Protein AF-A0A2N6BPM3-F1 (afdb_monomer_lite)

Sequence (209 aa):
AVETFVLEDVAAASALQASTDFFNISSGNPAQRVDGPPFDSAVALKDATTTDTVSWYTGDLEGNPRDSSLARVDKGYTISYGARADEEALRESVRYLALLSVETFDADVATDEKRYVSLSQKVANGISAQPGEQSVESLQSQLGYKEGTLNSIKERHTQSAEFAQAMLANVELADTNEIGVRLLHLQTLLQASYQTTANLSQLNLANFL

Foldseek 3Di:
DVVLCCLAQVVLVVLLVLLCLCLVDAPPRARWDFDDVVRVPTPDIDHDDPVRDDNPQHKHRDDDQQQPDWDDLDVVDIGRQGHICNQPQNSLVVSLVVSVVVDDADPVDPSRVRNCVNNVVVSVVSNPDDPPGDHPVNSVVVNVVVVVVSVVSVVVVVVVVVVVVVVVCCVVPPPVVVVVVVVVVVVVVVVVVVVVVVVVVVVPDDPPD

pLDDT: mean 85.36, std 9.17, range [45.72, 96.31]

Radius of gyration: 39.57 Å; chains: 1; bounding box: 103×36×111 Å

Structure (mmCIF, N/CA/C/O backbone):
data_AF-A0A2N6BPM3-F1
#
_entry.id   AF-A0A2N6BPM3-F1
#
loop_
_atom_site.group_PDB
_atom_site.id
_atom_site.type_symbol
_atom_site.label_atom_id
_atom_site.label_alt_id
_atom_site.label_comp_id
_atom_site.label_asym_id
_atom_site.label_entity_id
_atom_site.label_seq_id
_atom_site.pdbx_PDB_ins_code
_atom_site.Cartn_x
_atom_site.Cartn_y
_atom_site.Cartn_z
_atom_site.occupancy
_atom_site.B_iso_or_equiv
_atom_site.auth_seq_id
_atom_site.auth_comp_id
_atom_site.auth_asym_id
_at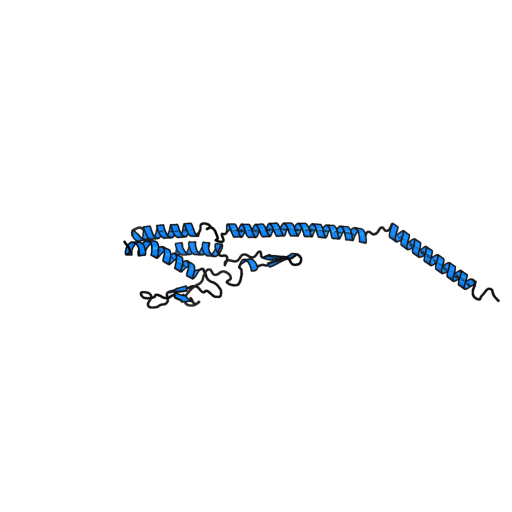om_site.auth_atom_id
_atom_site.pdbx_PDB_model_num
ATOM 1 N N . ALA A 1 1 ? 17.226 10.124 -36.389 1.00 66.62 1 ALA A N 1
ATOM 2 C CA . ALA A 1 1 ? 16.232 10.897 -35.609 1.00 66.62 1 ALA A CA 1
ATOM 3 C C . ALA A 1 1 ? 15.210 9.966 -34.965 1.00 66.62 1 ALA A C 1
ATOM 5 O O . ALA A 1 1 ? 15.196 9.892 -33.749 1.00 66.62 1 ALA A O 1
ATOM 6 N N . VAL A 1 2 ? 14.425 9.212 -35.748 1.00 74.25 2 VAL A N 1
ATOM 7 C CA . VAL A 1 2 ? 13.441 8.252 -35.203 1.00 74.25 2 VAL A CA 1
ATOM 8 C C . VAL A 1 2 ? 14.114 7.102 -34.445 1.00 74.25 2 VAL A C 1
ATOM 10 O O . VAL A 1 2 ? 13.754 6.856 -33.306 1.00 74.25 2 VAL A O 1
ATOM 13 N N . GLU A 1 3 ? 15.140 6.464 -35.015 1.00 74.25 3 GLU A N 1
ATOM 14 C CA . GLU A 1 3 ? 15.875 5.376 -34.337 1.00 74.25 3 GLU A CA 1
ATOM 15 C C . GLU A 1 3 ? 16.484 5.824 -33.000 1.00 74.25 3 GLU A C 1
ATOM 17 O O . GLU A 1 3 ? 16.353 5.148 -31.989 1.00 74.25 3 GLU A O 1
ATOM 22 N N . THR A 1 4 ? 17.074 7.019 -32.973 1.00 76.00 4 THR A N 1
ATOM 23 C CA . THR A 1 4 ? 17.629 7.636 -31.762 1.00 76.00 4 THR A CA 1
ATOM 24 C C . THR A 1 4 ? 16.551 7.911 -30.707 1.00 76.00 4 THR A C 1
ATOM 26 O O . THR A 1 4 ? 16.750 7.600 -29.543 1.00 76.00 4 THR A O 1
ATOM 29 N N . PHE A 1 5 ? 15.383 8.424 -31.108 1.00 78.75 5 PHE A N 1
ATOM 30 C CA . PHE A 1 5 ? 14.252 8.647 -30.200 1.00 78.75 5 PHE A CA 1
ATOM 31 C C . PHE A 1 5 ? 13.706 7.336 -29.611 1.00 78.75 5 PHE A C 1
ATOM 33 O O . PHE A 1 5 ? 13.354 7.287 -28.434 1.00 78.75 5 PHE A O 1
ATOM 40 N N . VAL A 1 6 ? 13.672 6.267 -30.414 1.00 81.44 6 VAL A N 1
ATOM 41 C CA . VAL A 1 6 ? 13.226 4.939 -29.971 1.00 81.44 6 VAL A CA 1
ATOM 42 C C . VAL A 1 6 ? 14.181 4.350 -28.928 1.00 81.44 6 VAL A C 1
ATOM 44 O O . VAL A 1 6 ? 13.727 3.846 -27.905 1.00 81.44 6 VAL A O 1
ATOM 47 N N . LEU A 1 7 ? 15.493 4.454 -29.152 1.00 80.00 7 LEU A N 1
ATOM 48 C CA . LEU A 1 7 ? 16.514 3.946 -28.224 1.00 80.00 7 LEU A CA 1
ATOM 49 C C . LEU A 1 7 ? 16.616 4.749 -26.915 1.00 80.00 7 LEU A C 1
ATOM 51 O O . LEU A 1 7 ? 17.168 4.253 -25.935 1.00 80.00 7 LEU A O 1
ATOM 55 N N . GLU A 1 8 ? 16.093 5.974 -26.900 1.00 86.44 8 GLU A N 1
ATOM 56 C CA . GLU A 1 8 ? 16.122 6.877 -25.751 1.00 86.44 8 GLU A CA 1
ATOM 57 C C . GLU A 1 8 ? 14.772 6.846 -25.002 1.00 86.44 8 GLU A C 1
ATOM 59 O O . GLU A 1 8 ? 14.597 6.090 -24.045 1.00 86.44 8 GLU A O 1
ATOM 64 N N . ASP A 1 9 ? 13.790 7.644 -25.432 1.00 87.12 9 ASP A N 1
ATOM 65 C CA . ASP A 1 9 ? 12.557 7.882 -24.668 1.00 87.12 9 ASP A CA 1
ATOM 66 C C . ASP A 1 9 ? 11.581 6.701 -24.706 1.00 87.12 9 ASP A C 1
ATOM 68 O O . ASP A 1 9 ? 10.969 6.372 -23.687 1.00 87.12 9 ASP A O 1
ATOM 72 N N . VAL A 1 10 ? 11.457 6.030 -25.857 1.00 88.06 10 VAL A N 1
ATOM 73 C CA . VAL A 1 10 ? 10.560 4.870 -25.994 1.00 88.06 10 VAL A CA 1
ATOM 74 C C . VAL A 1 10 ? 11.101 3.680 -25.210 1.00 88.06 10 VAL A C 1
ATOM 76 O O . VAL A 1 10 ? 10.323 2.990 -24.560 1.00 88.06 10 VAL A O 1
ATOM 79 N N . ALA A 1 11 ? 12.420 3.470 -25.198 1.00 87.50 11 ALA A N 1
ATOM 80 C CA . ALA A 1 11 ? 13.049 2.450 -24.365 1.00 87.50 11 ALA A CA 1
ATOM 81 C C . ALA A 1 11 ? 12.765 2.689 -22.871 1.00 87.50 11 ALA A C 1
ATOM 83 O O . ALA A 1 11 ? 12.289 1.787 -22.184 1.00 87.50 11 ALA A O 1
ATOM 84 N N . ALA A 1 12 ? 12.951 3.923 -22.384 1.00 88.06 12 ALA A N 1
ATOM 85 C CA . ALA A 1 12 ? 12.625 4.279 -21.001 1.00 88.06 12 ALA A CA 1
ATOM 86 C C . ALA A 1 12 ? 11.122 4.119 -20.686 1.00 88.06 12 ALA A C 1
ATOM 88 O O . ALA A 1 12 ? 10.753 3.651 -19.609 1.00 88.06 12 ALA A O 1
ATOM 89 N N . ALA A 1 13 ? 10.239 4.479 -21.623 1.00 89.25 13 ALA A N 1
ATOM 90 C CA . ALA A 1 13 ? 8.796 4.284 -21.478 1.00 89.25 13 ALA A CA 1
ATOM 91 C C . ALA A 1 13 ? 8.400 2.797 -21.484 1.00 89.25 13 ALA A C 1
ATOM 93 O O . ALA A 1 13 ? 7.519 2.394 -20.728 1.00 89.25 13 ALA A O 1
ATOM 94 N N . SER A 1 14 ? 9.071 1.973 -22.289 1.00 90.31 14 SER A N 1
ATOM 95 C CA . SER A 1 14 ? 8.857 0.527 -22.331 1.00 90.31 14 SER A CA 1
ATOM 96 C C . SER A 1 14 ? 9.268 -0.137 -21.020 1.00 90.31 14 SER A C 1
ATOM 98 O O . SER A 1 14 ? 8.546 -1.002 -20.533 1.00 90.31 14 SER A O 1
ATOM 100 N N . ALA A 1 15 ? 10.389 0.278 -20.425 1.00 91.00 15 ALA A N 1
ATOM 101 C CA . ALA A 1 15 ? 10.822 -0.214 -19.118 1.00 91.00 15 ALA A CA 1
ATOM 102 C C . ALA A 1 15 ? 9.818 0.163 -18.015 1.00 91.00 15 ALA A C 1
ATOM 104 O O . ALA A 1 15 ? 9.447 -0.669 -17.183 1.00 91.00 15 ALA A O 1
ATOM 105 N N . LEU A 1 16 ? 9.299 1.397 -18.055 1.00 91.75 16 LEU A N 1
ATOM 106 C CA . LEU A 1 16 ? 8.234 1.842 -17.158 1.00 91.75 16 LEU A CA 1
ATOM 107 C C . LEU A 1 16 ? 6.976 0.974 -17.311 1.00 91.75 16 LEU A C 1
ATOM 109 O O . LEU A 1 16 ? 6.470 0.479 -16.306 1.00 91.75 16 LEU A O 1
ATOM 113 N N . GLN A 1 17 ? 6.510 0.747 -18.540 1.00 92.25 17 GLN A N 1
ATOM 114 C CA . GLN A 1 17 ? 5.336 -0.086 -18.802 1.00 92.25 17 GLN A CA 1
ATOM 115 C C . GLN A 1 17 ? 5.548 -1.528 -18.329 1.00 92.25 17 GLN A C 1
ATOM 117 O O . GLN A 1 17 ? 4.708 -2.058 -17.610 1.00 92.25 17 GLN A O 1
ATOM 122 N N . ALA A 1 18 ? 6.700 -2.130 -18.634 1.00 92.38 18 ALA A N 1
ATOM 123 C CA . ALA A 1 18 ? 7.033 -3.476 -18.178 1.00 92.38 18 ALA A CA 1
ATOM 124 C C . ALA A 1 18 ? 7.049 -3.578 -16.643 1.00 92.38 18 ALA A C 1
ATOM 126 O O . ALA A 1 18 ? 6.590 -4.569 -16.079 1.00 92.38 18 ALA A O 1
ATOM 127 N N . SER A 1 19 ? 7.529 -2.540 -15.947 1.00 92.88 19 SER A N 1
ATOM 128 C CA . SER A 1 19 ? 7.447 -2.490 -14.485 1.00 92.88 19 SER A CA 1
ATOM 129 C C . SER A 1 19 ? 5.995 -2.407 -14.002 1.00 92.88 19 SER A C 1
ATOM 131 O O . SER A 1 19 ? 5.623 -3.117 -13.073 1.00 92.88 19 SER A O 1
ATOM 133 N N . THR A 1 20 ? 5.142 -1.601 -14.641 1.00 92.25 20 THR A N 1
ATOM 134 C CA . THR A 1 20 ? 3.712 -1.547 -14.312 1.00 92.25 20 THR A CA 1
ATOM 135 C C . THR A 1 20 ? 3.075 -2.916 -14.495 1.00 92.25 20 THR A C 1
ATOM 137 O O . THR A 1 20 ? 2.415 -3.395 -13.583 1.00 92.25 20 THR A O 1
ATOM 140 N N . ASP A 1 21 ? 3.348 -3.593 -15.604 1.00 93.44 21 ASP A N 1
ATOM 141 C CA . ASP A 1 21 ? 2.789 -4.913 -15.884 1.00 93.44 21 ASP A CA 1
ATOM 142 C C . ASP A 1 21 ? 3.316 -6.010 -14.942 1.00 93.44 21 ASP A C 1
ATOM 144 O O . ASP A 1 21 ? 2.651 -7.025 -14.747 1.00 93.44 21 ASP A O 1
ATOM 148 N N . PHE A 1 22 ? 4.491 -5.819 -14.334 1.00 93.56 22 PHE A N 1
ATOM 149 C CA . PHE A 1 22 ? 5.053 -6.740 -13.344 1.00 93.56 22 PHE A CA 1
ATOM 150 C C . PHE A 1 22 ? 4.483 -6.530 -11.935 1.00 93.56 22 PHE A C 1
ATOM 152 O O . PHE A 1 22 ? 4.221 -7.504 -11.230 1.00 93.56 22 PHE A O 1
ATOM 159 N N . PHE A 1 23 ? 4.327 -5.274 -11.501 1.00 92.56 23 PHE A N 1
ATOM 160 C CA . PHE A 1 23 ? 3.915 -4.943 -10.131 1.00 92.56 23 PHE A CA 1
ATOM 161 C C . PHE A 1 23 ? 2.409 -4.732 -9.984 1.00 92.56 23 PHE A C 1
ATOM 163 O O . PHE A 1 23 ? 1.874 -5.011 -8.911 1.00 92.56 23 PHE A O 1
ATOM 170 N N . ASN A 1 24 ? 1.712 -4.253 -11.021 1.00 89.94 24 ASN A N 1
ATOM 171 C CA . ASN A 1 24 ? 0.280 -3.947 -10.974 1.00 89.94 24 ASN A CA 1
ATOM 172 C C . ASN A 1 24 ? -0.589 -5.207 -11.091 1.00 89.94 24 ASN A C 1
ATOM 174 O O . ASN A 1 24 ? -1.423 -5.352 -11.987 1.00 89.94 24 ASN A O 1
ATOM 178 N N . ILE A 1 25 ? -0.366 -6.139 -10.173 1.00 90.38 25 ILE A N 1
ATOM 179 C CA . ILE A 1 25 ? -1.026 -7.433 -10.161 1.00 90.38 25 ILE A CA 1
ATOM 180 C C . ILE A 1 25 ? -2.231 -7.446 -9.220 1.00 90.38 25 ILE A C 1
ATOM 182 O O . ILE A 1 25 ? -2.302 -6.696 -8.248 1.00 90.38 25 ILE A O 1
ATOM 186 N N . SER A 1 26 ? -3.179 -8.331 -9.506 1.00 86.00 26 SER A N 1
ATOM 187 C CA . SER A 1 26 ? -4.324 -8.647 -8.649 1.00 86.00 26 SER A CA 1
ATOM 188 C C . SER A 1 26 ? -4.717 -10.115 -8.826 1.00 86.00 26 SER A C 1
ATOM 190 O O . SER A 1 26 ? -4.186 -10.803 -9.697 1.00 86.00 26 SER A O 1
ATOM 192 N N . SER A 1 27 ? -5.681 -10.601 -8.041 1.00 81.94 27 SER A N 1
ATOM 193 C CA . SER A 1 27 ? -6.198 -11.977 -8.155 1.00 81.94 27 SER A CA 1
ATOM 194 C C . SER A 1 27 ? -6.712 -12.353 -9.557 1.00 81.94 27 SER A C 1
ATOM 196 O O . SER A 1 27 ? -6.730 -13.534 -9.893 1.00 81.94 27 SER A O 1
ATOM 198 N N . GLY A 1 28 ? -7.092 -11.372 -10.387 1.00 84.62 28 GLY A N 1
ATOM 199 C CA . GLY A 1 28 ? -7.504 -11.567 -11.785 1.00 84.62 28 GLY A CA 1
ATOM 200 C C . GLY A 1 28 ? -6.577 -10.935 -12.828 1.00 84.62 28 GLY A C 1
ATOM 201 O O . GLY A 1 28 ? -6.912 -10.954 -14.006 1.00 84.62 28 GLY A O 1
ATOM 202 N N . ASN A 1 29 ? -5.449 -10.355 -12.409 1.00 88.00 29 ASN A N 1
ATOM 203 C CA . ASN A 1 29 ? -4.472 -9.715 -13.291 1.00 88.00 29 ASN A CA 1
ATOM 204 C C . ASN A 1 29 ? -3.063 -10.152 -12.867 1.00 88.00 29 ASN A C 1
ATOM 206 O O . ASN A 1 29 ? -2.456 -9.477 -12.034 1.00 88.00 29 ASN A O 1
ATOM 210 N N . PRO A 1 30 ? -2.557 -11.304 -13.332 1.00 90.62 30 PRO A N 1
ATOM 211 C CA . PRO A 1 30 ? -1.189 -11.712 -13.041 1.00 90.62 30 PRO A CA 1
ATOM 212 C C . PRO A 1 30 ? -0.186 -10.816 -13.779 1.00 90.62 30 PRO A C 1
ATOM 214 O O . PRO A 1 30 ? -0.534 -10.104 -14.725 1.00 90.62 30 PRO A O 1
ATOM 217 N N . ALA A 1 31 ? 1.079 -10.881 -13.360 1.00 93.31 31 ALA A N 1
ATOM 218 C CA . ALA A 1 31 ? 2.154 -10.164 -14.039 1.00 93.31 31 ALA A CA 1
ATOM 219 C C . ALA A 1 31 ? 2.218 -10.570 -15.518 1.00 93.31 31 ALA A C 1
ATOM 221 O O . ALA A 1 31 ? 2.005 -11.738 -15.840 1.00 93.31 31 ALA A O 1
ATOM 222 N N . GLN A 1 32 ? 2.535 -9.638 -16.414 1.00 94.56 32 GLN A N 1
ATOM 223 C CA . GLN A 1 32 ? 2.657 -9.953 -17.841 1.00 94.56 32 GLN A CA 1
ATOM 224 C C . GLN A 1 32 ? 4.108 -10.231 -18.236 1.00 94.56 32 GLN A C 1
ATOM 226 O O . GLN A 1 32 ? 5.053 -9.639 -17.710 1.00 94.56 32 GLN A O 1
ATOM 231 N N . ARG A 1 33 ? 4.289 -11.121 -19.212 1.00 91.19 33 ARG A N 1
ATOM 232 C CA . ARG A 1 33 ? 5.570 -11.387 -19.875 1.00 91.19 33 ARG A CA 1
ATOM 233 C C . ARG A 1 33 ? 5.417 -11.272 -21.378 1.00 91.19 33 ARG A C 1
ATOM 235 O O . ARG A 1 33 ? 4.340 -11.495 -21.914 1.00 91.19 33 ARG A O 1
ATOM 242 N N . VAL A 1 34 ? 6.521 -11.023 -22.071 1.00 92.00 34 VAL A N 1
ATOM 243 C CA . VAL A 1 34 ? 6.565 -11.125 -23.534 1.00 92.00 34 VAL A CA 1
ATOM 244 C C . VAL A 1 34 ? 6.299 -12.574 -23.964 1.00 92.00 34 VAL A C 1
ATOM 246 O O . VAL A 1 34 ? 6.898 -13.511 -23.422 1.00 92.00 34 VAL A O 1
ATOM 249 N N . ASP A 1 35 ? 5.399 -12.760 -24.928 1.00 91.50 35 ASP A N 1
ATOM 250 C CA . ASP A 1 35 ? 5.026 -14.072 -25.455 1.00 91.50 35 ASP A CA 1
ATOM 251 C C . ASP A 1 35 ? 6.066 -14.579 -26.470 1.00 91.50 35 ASP A C 1
ATOM 253 O O . ASP A 1 35 ? 6.140 -14.124 -27.609 1.00 91.50 35 ASP A O 1
ATOM 257 N N . GLY A 1 36 ? 6.909 -15.510 -26.023 1.00 86.12 36 GLY A N 1
ATOM 258 C CA . GLY A 1 36 ? 7.969 -16.149 -26.802 1.00 86.12 36 GLY A CA 1
ATOM 259 C C . GLY A 1 36 ? 8.473 -17.432 -26.121 1.00 86.12 36 GLY A C 1
ATOM 260 O O . GLY A 1 36 ? 7.966 -17.796 -25.047 1.00 86.12 36 GLY A O 1
ATOM 261 N N . PRO A 1 37 ? 9.479 -18.128 -26.697 1.00 89.12 37 PRO A N 1
ATOM 262 C CA . PRO A 1 37 ? 10.279 -17.748 -27.871 1.00 89.12 37 PRO A CA 1
ATOM 263 C C . PRO A 1 37 ? 9.582 -17.979 -29.231 1.00 89.12 37 PRO A C 1
ATOM 265 O O . PRO A 1 37 ? 8.712 -18.848 -29.313 1.00 89.12 37 PRO A O 1
ATOM 268 N N . PRO A 1 38 ? 10.037 -17.297 -30.310 1.00 89.69 38 PRO A N 1
ATOM 269 C CA . PRO A 1 38 ? 11.188 -16.378 -30.362 1.00 89.69 38 PRO A CA 1
ATOM 270 C C . PRO A 1 38 ? 10.846 -14.933 -29.926 1.00 89.69 38 PRO A C 1
ATOM 272 O O . PRO A 1 38 ? 9.806 -14.396 -30.286 1.00 89.69 38 PRO A O 1
ATOM 275 N N . PHE A 1 39 ? 11.714 -14.310 -29.114 1.00 87.25 39 PHE A N 1
ATOM 276 C CA . PHE A 1 39 ? 11.442 -13.007 -28.468 1.00 87.25 39 PHE A CA 1
ATOM 277 C C . PHE A 1 39 ? 11.694 -11.782 -29.356 1.00 87.25 39 PHE A C 1
ATOM 279 O O . PHE A 1 39 ? 11.163 -10.711 -29.093 1.00 87.25 39 PHE A O 1
ATOM 286 N N . ASP A 1 40 ? 12.496 -11.929 -30.402 1.00 86.44 40 ASP A N 1
ATOM 287 C CA . ASP A 1 40 ? 12.846 -10.873 -31.360 1.00 86.44 40 ASP A CA 1
ATOM 288 C C . ASP A 1 40 ? 11.691 -10.482 -32.298 1.00 86.44 40 ASP A C 1
ATOM 290 O O . ASP A 1 40 ? 11.695 -9.398 -32.876 1.00 86.44 40 ASP A O 1
ATOM 294 N N . SER A 1 41 ? 10.696 -11.357 -32.438 1.00 88.88 41 SER A N 1
ATOM 295 C CA . SER A 1 41 ? 9.492 -11.160 -33.255 1.00 88.88 41 SER A CA 1
ATOM 296 C C . SER A 1 41 ? 8.201 -11.197 -32.433 1.00 88.88 41 SER A C 1
ATOM 298 O O . SER A 1 41 ? 7.104 -11.172 -32.994 1.00 88.88 41 SER A O 1
ATOM 300 N N . ALA A 1 42 ? 8.323 -11.240 -31.105 1.00 88.62 42 ALA A N 1
ATOM 301 C CA . ALA A 1 42 ? 7.189 -11.261 -30.200 1.00 88.62 42 ALA A CA 1
ATOM 302 C C . ALA A 1 42 ? 6.441 -9.921 -30.229 1.00 88.62 42 ALA A C 1
ATOM 304 O O . ALA A 1 42 ? 7.023 -8.852 -30.056 1.00 88.62 42 ALA A O 1
ATOM 305 N N . VAL A 1 43 ? 5.126 -9.994 -30.428 1.00 90.25 43 VAL A N 1
ATOM 306 C CA . VAL A 1 43 ? 4.218 -8.831 -30.462 1.00 90.25 43 VAL A CA 1
ATOM 307 C C . VAL A 1 43 ? 3.082 -8.940 -29.445 1.00 90.25 43 VAL A C 1
ATOM 309 O O . VAL A 1 43 ? 2.237 -8.052 -29.367 1.00 90.25 43 VAL A O 1
ATOM 312 N N . ALA A 1 44 ? 3.041 -10.037 -28.690 1.00 92.56 44 ALA A N 1
ATOM 313 C CA . ALA A 1 44 ? 2.007 -10.329 -27.711 1.00 92.56 44 ALA A CA 1
ATOM 314 C C . ALA A 1 44 ? 2.599 -10.445 -26.302 1.00 92.56 44 ALA A C 1
ATOM 316 O O . ALA A 1 44 ? 3.798 -10.681 -26.121 1.00 92.56 44 ALA A O 1
ATOM 317 N N . LEU A 1 45 ? 1.725 -10.276 -25.314 1.00 92.62 45 LEU A N 1
ATOM 318 C CA . LEU A 1 45 ? 1.995 -10.559 -23.912 1.00 92.62 45 LEU A CA 1
ATOM 319 C C . LEU A 1 45 ? 1.263 -11.839 -23.506 1.00 92.62 45 LEU A C 1
ATOM 321 O O . LEU A 1 45 ? 0.233 -12.189 -24.086 1.00 92.62 45 LEU A O 1
ATOM 325 N N . LYS A 1 46 ? 1.799 -12.519 -22.499 1.00 93.38 46 LYS A N 1
ATOM 326 C CA . LYS A 1 46 ? 1.182 -13.666 -21.842 1.00 93.38 46 LYS A CA 1
ATOM 327 C C . LYS A 1 46 ? 1.223 -13.500 -20.330 1.00 93.38 46 LYS A C 1
ATOM 329 O O . LYS A 1 46 ? 2.156 -12.901 -19.790 1.00 93.38 46 LYS A O 1
ATOM 334 N N . ASP A 1 47 ? 0.263 -14.124 -19.662 1.00 94.38 47 ASP A N 1
ATOM 335 C CA . ASP A 1 47 ? 0.239 -14.207 -18.207 1.00 94.38 47 ASP A CA 1
ATOM 336 C C . ASP A 1 47 ? 1.466 -14.962 -17.684 1.00 94.38 47 ASP A C 1
ATOM 338 O O . ASP A 1 47 ? 1.831 -16.039 -18.171 1.00 94.38 47 ASP A O 1
ATOM 342 N N . ALA A 1 48 ? 2.100 -14.392 -16.665 1.00 91.69 48 ALA A N 1
ATOM 343 C CA . ALA A 1 48 ? 3.168 -15.030 -15.925 1.00 91.69 48 ALA A CA 1
ATOM 344 C C . ALA A 1 48 ? 2.648 -16.213 -15.100 1.00 91.69 48 ALA A C 1
ATOM 346 O O . ALA A 1 48 ? 1.537 -16.223 -14.570 1.00 91.69 48 ALA A O 1
ATOM 347 N N . THR A 1 49 ? 3.521 -17.194 -14.918 1.00 90.12 49 THR A N 1
ATOM 348 C CA . THR A 1 49 ? 3.335 -18.360 -14.059 1.00 90.12 49 THR A CA 1
ATOM 349 C C . THR A 1 49 ? 4.369 -18.352 -12.935 1.00 90.12 49 THR A C 1
ATOM 351 O O . THR A 1 49 ? 5.422 -17.721 -13.027 1.00 90.12 49 THR A O 1
ATOM 354 N N . THR A 1 50 ? 4.138 -19.152 -11.895 1.00 86.31 50 THR A N 1
ATOM 355 C CA . THR A 1 50 ? 5.119 -19.345 -10.811 1.00 86.31 50 THR A CA 1
ATOM 356 C C . THR A 1 50 ? 6.413 -20.028 -11.266 1.00 86.31 50 THR A C 1
ATOM 358 O O . THR A 1 50 ? 7.386 -20.061 -10.517 1.00 86.31 50 THR A O 1
ATOM 361 N N . THR A 1 51 ? 6.438 -20.589 -12.478 1.00 88.94 51 THR A N 1
ATOM 362 C CA . THR A 1 51 ? 7.610 -21.279 -13.036 1.00 88.94 51 THR A CA 1
ATOM 363 C C . THR A 1 51 ? 8.480 -20.395 -13.920 1.00 88.94 51 THR A C 1
ATOM 365 O O . THR A 1 51 ? 9.659 -20.695 -14.091 1.00 88.94 51 THR A O 1
ATOM 368 N N . ASP A 1 52 ? 7.930 -19.314 -14.476 1.00 90.06 52 ASP A N 1
ATOM 369 C CA . ASP A 1 52 ? 8.643 -18.428 -15.402 1.00 90.06 52 ASP A CA 1
ATOM 370 C C . ASP A 1 52 ? 8.797 -16.990 -14.884 1.00 90.06 52 ASP A C 1
ATOM 372 O O . ASP A 1 52 ? 9.499 -16.195 -15.511 1.00 90.06 52 ASP A O 1
ATOM 376 N N . THR A 1 53 ? 8.194 -16.664 -13.734 1.00 90.12 53 THR A N 1
ATOM 377 C CA . THR A 1 53 ? 8.354 -15.378 -13.045 1.00 90.12 53 THR A CA 1
ATOM 378 C C . THR A 1 53 ? 8.422 -15.549 -11.534 1.00 90.12 53 THR A C 1
ATOM 380 O O . THR A 1 53 ? 7.601 -16.234 -10.927 1.00 90.12 53 THR A O 1
ATOM 383 N N . VAL A 1 54 ? 9.387 -14.867 -10.915 1.00 91.19 54 VAL A N 1
ATOM 384 C CA . VAL A 1 54 ? 9.479 -14.743 -9.458 1.00 91.19 54 VAL A CA 1
ATOM 385 C C . VAL A 1 54 ? 8.847 -13.419 -9.042 1.00 91.19 54 VAL A C 1
ATOM 387 O O . VAL A 1 54 ? 9.468 -12.364 -9.159 1.00 91.19 54 VAL A O 1
ATOM 390 N N . SER A 1 55 ? 7.614 -13.474 -8.542 1.00 89.06 55 SER A N 1
ATOM 391 C CA . SER A 1 55 ? 6.954 -12.320 -7.930 1.00 89.06 55 SER A CA 1
ATOM 392 C C . SER A 1 55 ? 7.460 -12.142 -6.500 1.00 89.06 55 SER A C 1
ATOM 394 O O . SER A 1 55 ? 7.166 -12.947 -5.620 1.00 89.06 55 SER A O 1
ATOM 396 N N . TRP A 1 56 ? 8.254 -11.099 -6.274 1.00 90.00 56 TRP A N 1
ATOM 397 C CA . TRP A 1 56 ? 8.904 -10.834 -4.985 1.00 90.00 56 TRP A CA 1
ATOM 398 C C . TRP A 1 56 ? 8.225 -9.721 -4.176 1.00 90.00 56 TRP A C 1
ATOM 400 O O . TRP A 1 56 ? 8.504 -9.567 -2.988 1.00 90.00 56 TRP A O 1
ATOM 410 N N . TYR A 1 57 ? 7.313 -8.970 -4.796 1.00 90.19 57 TYR A N 1
ATOM 411 C CA . TYR A 1 57 ? 6.464 -7.986 -4.135 1.00 90.19 57 TYR A CA 1
ATOM 412 C C . TYR A 1 57 ? 5.053 -8.061 -4.707 1.00 90.19 57 TYR A C 1
ATOM 414 O O . TYR A 1 57 ? 4.813 -7.666 -5.843 1.00 90.19 57 TYR A O 1
ATOM 422 N N .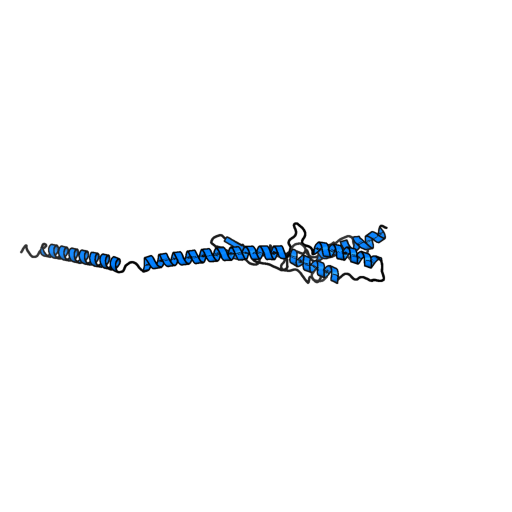 THR A 1 58 ? 4.128 -8.602 -3.922 1.00 84.12 58 THR A N 1
ATOM 423 C CA . THR A 1 58 ? 2.728 -8.798 -4.328 1.00 84.12 58 THR A CA 1
ATOM 424 C C . THR A 1 58 ? 1.749 -8.221 -3.315 1.00 84.12 58 THR A C 1
ATOM 426 O O . THR A 1 58 ? 0.642 -7.850 -3.676 1.00 84.12 58 THR A O 1
ATOM 429 N N . GLY A 1 59 ? 2.143 -8.143 -2.040 1.00 85.94 59 GLY A N 1
ATOM 430 C CA . GLY A 1 59 ? 1.203 -7.872 -0.958 1.00 85.94 59 GLY A CA 1
ATOM 431 C C . GLY A 1 59 ? 0.132 -8.959 -0.870 1.00 85.94 59 GLY A C 1
ATOM 432 O O . GLY A 1 59 ? 0.426 -10.134 -1.103 1.00 85.94 59 GLY A O 1
ATOM 433 N N . ASP A 1 60 ? -1.088 -8.559 -0.522 1.00 85.00 60 ASP A N 1
ATOM 434 C CA . ASP A 1 60 ? -2.256 -9.433 -0.405 1.00 85.00 60 ASP A CA 1
ATOM 435 C C . ASP A 1 60 ? -3.285 -9.038 -1.470 1.00 85.00 60 ASP A C 1
ATOM 437 O O . ASP A 1 60 ? -3.864 -7.965 -1.414 1.00 85.00 60 ASP A O 1
ATOM 441 N N . LEU A 1 61 ? -3.499 -9.892 -2.467 1.00 82.62 61 LEU A N 1
ATOM 442 C CA . LEU A 1 61 ? -4.198 -9.532 -3.708 1.00 82.62 61 LEU A CA 1
ATOM 443 C C . LEU A 1 61 ? -5.736 -9.579 -3.607 1.00 82.62 61 LEU A C 1
ATOM 445 O O . LEU A 1 61 ? -6.424 -9.566 -4.637 1.00 82.62 61 LEU A O 1
ATOM 449 N N . GLU A 1 62 ? -6.286 -9.673 -2.394 1.00 82.06 62 GLU A N 1
ATOM 450 C CA . GLU A 1 62 ? -7.718 -9.837 -2.150 1.00 82.06 62 GLU A CA 1
ATOM 451 C C . GLU A 1 62 ? -8.390 -8.589 -1.565 1.00 82.06 62 GLU A C 1
ATOM 453 O O . GLU A 1 62 ? -8.086 -8.127 -0.462 1.00 82.06 62 GLU A O 1
ATOM 458 N N . GLY A 1 63 ? -9.409 -8.093 -2.273 1.00 84.06 63 GLY A N 1
ATOM 459 C CA . GLY A 1 63 ? -10.284 -7.028 -1.785 1.00 84.06 63 GLY A CA 1
ATOM 460 C C . GLY A 1 63 ? -9.571 -5.689 -1.589 1.00 84.06 63 GLY A C 1
ATOM 461 O O . GLY A 1 63 ? -8.538 -5.417 -2.190 1.00 84.06 63 GLY A O 1
ATOM 462 N N . ASN A 1 64 ? -10.157 -4.824 -0.762 1.00 85.94 64 ASN A N 1
ATOM 463 C CA . ASN A 1 64 ? -9.574 -3.524 -0.450 1.00 85.94 64 ASN A CA 1
ATOM 464 C C . ASN A 1 64 ? -8.464 -3.676 0.612 1.00 85.94 64 ASN A C 1
ATOM 466 O O . ASN A 1 64 ? -8.774 -4.150 1.712 1.00 85.94 64 ASN A O 1
ATOM 470 N N . PRO A 1 65 ? -7.229 -3.195 0.355 1.00 86.38 65 PRO A N 1
ATOM 471 C CA . PRO A 1 65 ? -6.145 -3.149 1.342 1.00 86.38 65 PRO A CA 1
ATOM 472 C C . PRO A 1 65 ? -6.561 -2.629 2.727 1.00 86.38 65 PRO A C 1
ATOM 474 O O . PRO A 1 65 ? -6.121 -3.131 3.769 1.00 86.38 65 PRO A O 1
ATOM 477 N N . ARG A 1 66 ? -7.469 -1.645 2.752 1.00 86.75 66 ARG A N 1
ATOM 478 C CA . ARG A 1 66 ? -7.948 -0.985 3.972 1.00 86.75 66 ARG A CA 1
ATOM 479 C C . ARG A 1 66 ? -8.848 -1.852 4.828 1.00 86.75 66 ARG A C 1
ATOM 481 O O . ARG A 1 66 ? -8.859 -1.692 6.050 1.00 86.75 66 ARG A O 1
ATOM 488 N N . ASP A 1 67 ? -9.558 -2.781 4.208 1.00 87.44 67 ASP A N 1
ATOM 489 C CA . ASP A 1 67 ? -10.549 -3.621 4.878 1.00 87.44 67 ASP A CA 1
ATOM 490 C C . ASP A 1 67 ? -9.934 -4.899 5.467 1.00 87.44 67 ASP A C 1
ATOM 492 O O . ASP A 1 67 ? -10.627 -5.694 6.096 1.00 87.44 67 ASP A O 1
ATOM 496 N N . SER A 1 68 ? -8.611 -5.048 5.362 1.00 86.12 68 SER A N 1
ATOM 497 C CA . SER A 1 68 ? -7.832 -6.112 6.005 1.00 86.12 68 SER A CA 1
ATOM 498 C C . SER A 1 68 ? -7.903 -6.112 7.535 1.00 86.12 68 SER A C 1
ATOM 500 O O . SER A 1 68 ? -7.591 -7.112 8.179 1.00 86.12 68 SER A O 1
ATOM 502 N N . SER A 1 69 ? -8.299 -4.998 8.154 1.00 86.69 69 SER A N 1
ATOM 503 C CA . SER A 1 69 ? -8.550 -4.913 9.595 1.00 86.69 69 SER A CA 1
ATOM 504 C C . SER A 1 69 ? -9.751 -4.024 9.872 1.00 86.69 69 SER A C 1
ATOM 506 O O . SER A 1 69 ? -9.757 -2.838 9.536 1.00 86.69 69 SER A O 1
ATOM 508 N N . LEU A 1 70 ? -10.767 -4.608 10.508 1.00 89.25 70 LEU A N 1
ATOM 509 C CA . LEU A 1 70 ? -12.036 -3.962 10.827 1.00 89.25 70 LEU A CA 1
ATOM 510 C C . LEU A 1 70 ? -12.239 -3.937 12.343 1.00 89.25 70 LEU A C 1
ATOM 512 O O . LEU A 1 70 ? -12.176 -4.972 13.002 1.00 89.25 70 LEU A O 1
ATOM 516 N N . ALA A 1 71 ? -12.540 -2.762 12.893 1.00 86.88 71 ALA A N 1
ATOM 517 C CA . ALA A 1 71 ? -12.953 -2.604 14.283 1.00 86.88 71 ALA A CA 1
ATOM 518 C C . ALA A 1 71 ? -14.380 -2.071 14.333 1.00 86.88 71 ALA A C 1
ATOM 520 O O . ALA A 1 71 ? -14.676 -0.978 13.843 1.00 86.88 71 ALA A O 1
ATOM 521 N N . ARG A 1 72 ? -15.276 -2.824 14.974 1.00 89.00 72 ARG A N 1
ATOM 522 C CA . ARG A 1 72 ? -16.593 -2.310 15.345 1.00 89.00 72 ARG A CA 1
ATOM 523 C C . ARG A 1 72 ? -16.449 -1.477 16.608 1.00 89.00 72 ARG A C 1
ATOM 525 O O . ARG A 1 72 ? -16.116 -2.011 17.661 1.00 89.00 72 ARG A O 1
ATOM 532 N N . VAL A 1 73 ? -16.720 -0.184 16.497 1.00 88.19 73 VAL A N 1
ATOM 533 C CA . VAL A 1 73 ? -16.457 0.773 17.581 1.00 88.19 73 VAL A CA 1
ATOM 534 C C . VAL A 1 73 ? -17.738 1.335 18.184 1.00 88.19 73 VAL A C 1
ATOM 536 O O . VAL A 1 73 ? -17.683 1.887 19.271 1.00 88.19 73 VAL A O 1
ATOM 539 N N . ASP A 1 74 ? -18.888 1.155 17.525 1.00 86.00 74 ASP A N 1
ATOM 540 C CA . ASP A 1 74 ? -20.219 1.465 18.061 1.00 86.00 74 ASP A CA 1
ATOM 541 C C . ASP A 1 74 ? -21.287 0.534 17.435 1.00 86.00 74 ASP A C 1
ATOM 543 O O . ASP A 1 74 ? -21.007 -0.326 16.585 1.00 86.00 74 ASP A O 1
ATOM 547 N N . LYS A 1 75 ? -22.550 0.665 17.844 1.00 83.44 75 LYS A N 1
ATOM 548 C CA . LYS A 1 75 ? -23.687 0.005 17.201 1.00 83.44 75 LYS A CA 1
ATOM 549 C C . LYS A 1 75 ? -23.860 0.540 15.778 1.00 83.44 75 LYS A C 1
ATOM 551 O O . LYS A 1 75 ? -24.277 1.670 15.576 1.00 83.44 75 LYS A O 1
ATOM 556 N N . GLY A 1 76 ? -23.556 -0.307 14.795 1.00 84.06 76 GLY A N 1
ATOM 557 C CA . GLY A 1 76 ? -23.672 0.033 13.374 1.00 84.06 76 GLY A CA 1
ATOM 558 C C . GLY A 1 76 ? -22.499 0.839 12.814 1.00 84.06 76 GLY A C 1
ATOM 559 O O . GLY A 1 76 ? -22.536 1.196 11.643 1.00 84.06 76 GLY A O 1
ATOM 560 N N . TYR A 1 77 ? -21.452 1.090 13.607 1.00 86.31 77 TYR A N 1
ATOM 561 C CA . TYR A 1 77 ? -20.276 1.826 13.156 1.00 86.31 77 TYR A CA 1
ATOM 562 C C . TYR A 1 77 ? -19.028 0.940 13.218 1.00 86.31 77 TYR A C 1
ATOM 564 O O . TYR A 1 77 ? -18.605 0.495 14.291 1.00 86.31 77 TYR A O 1
ATOM 572 N N . THR A 1 78 ? -18.471 0.664 12.040 1.00 90.19 78 THR A N 1
ATOM 573 C CA . THR A 1 78 ? -17.249 -0.124 11.848 1.00 90.19 78 THR A CA 1
ATOM 574 C C . THR A 1 78 ? -16.240 0.742 11.119 1.00 90.19 78 THR A C 1
ATOM 576 O O . THR A 1 78 ? -16.570 1.358 10.109 1.00 90.19 78 THR A O 1
ATOM 579 N N . ILE A 1 79 ? -15.019 0.794 11.636 1.00 88.19 79 ILE A N 1
ATOM 580 C CA . ILE A 1 79 ? -13.902 1.487 11.006 1.00 88.19 79 ILE A CA 1
ATOM 581 C C . ILE A 1 79 ? -12.952 0.433 10.451 1.00 88.19 79 ILE A C 1
ATOM 583 O O . ILE A 1 79 ? -12.508 -0.456 11.177 1.00 88.19 79 ILE A O 1
ATOM 587 N N . SER A 1 80 ? -12.616 0.565 9.171 1.00 89.81 80 SER A N 1
ATOM 588 C CA . SER A 1 80 ? -11.492 -0.137 8.565 1.00 89.81 80 SER A CA 1
ATOM 589 C C . SER A 1 80 ? -10.202 0.629 8.840 1.00 89.81 80 SER A C 1
ATOM 591 O O . SER A 1 80 ? -10.137 1.822 8.573 1.00 89.81 80 SER A O 1
ATOM 593 N N . TYR A 1 81 ? -9.195 0.007 9.433 1.00 87.50 81 TYR A N 1
ATOM 594 C CA . TYR A 1 81 ? -7.916 0.655 9.773 1.00 87.50 81 TYR A CA 1
ATOM 595 C C . TYR A 1 81 ? -6.719 -0.162 9.282 1.00 87.50 81 TYR A C 1
ATOM 597 O O . TYR A 1 81 ? -5.582 0.095 9.673 1.00 87.50 81 TYR A O 1
ATOM 605 N N . GLY A 1 82 ? -6.985 -1.141 8.419 1.00 88.25 82 GLY A N 1
ATOM 606 C CA . GLY A 1 82 ? -5.959 -1.920 7.763 1.00 88.25 82 GLY A CA 1
ATOM 607 C C . GLY A 1 82 ? -5.077 -1.060 6.863 1.00 88.25 82 GLY A C 1
ATOM 608 O O . GLY A 1 82 ? -5.477 -0.005 6.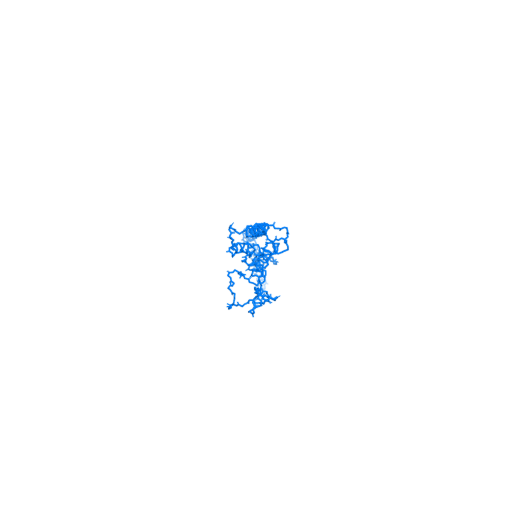354 1.00 88.25 82 GLY A O 1
ATOM 609 N N . ALA A 1 83 ? -3.856 -1.532 6.682 1.00 88.94 83 ALA A N 1
ATOM 610 C CA . ALA A 1 83 ? -2.944 -1.101 5.642 1.00 88.94 83 ALA A CA 1
ATOM 611 C C . ALA A 1 83 ? -2.147 -2.339 5.245 1.00 88.94 83 ALA A C 1
ATOM 613 O O . ALA A 1 83 ? -1.587 -3.016 6.111 1.00 88.94 83 ALA A O 1
ATOM 614 N N . ARG A 1 84 ? -2.121 -2.649 3.955 1.00 90.19 84 ARG A N 1
ATOM 615 C CA . ARG A 1 84 ? -1.389 -3.799 3.424 1.00 90.19 84 ARG A CA 1
ATOM 616 C C . ARG A 1 84 ? -0.367 -3.350 2.387 1.00 90.19 84 ARG A C 1
ATOM 618 O O . ARG A 1 84 ? -0.340 -2.192 1.990 1.00 90.19 84 ARG A O 1
ATOM 625 N N . ALA A 1 85 ? 0.510 -4.261 1.980 1.00 88.44 85 ALA A N 1
ATOM 626 C CA . ALA A 1 85 ? 1.563 -3.953 1.014 1.00 88.44 85 ALA A CA 1
ATOM 627 C C . ALA A 1 85 ? 1.041 -3.773 -0.428 1.00 88.44 85 ALA A C 1
ATOM 629 O O . ALA A 1 85 ? 1.742 -3.204 -1.250 1.00 88.44 85 ALA A O 1
ATOM 630 N N . ASP A 1 86 ? -0.184 -4.207 -0.729 1.00 89.44 86 ASP A N 1
ATOM 631 C CA . ASP A 1 86 ? -0.874 -3.999 -2.012 1.00 89.44 86 ASP A CA 1
ATOM 632 C C . ASP A 1 86 ? -1.503 -2.596 -2.154 1.00 89.44 86 ASP A C 1
ATOM 634 O O . ASP A 1 86 ? -2.156 -2.316 -3.155 1.00 89.44 86 ASP A O 1
ATOM 638 N N . GLU A 1 87 ? -1.306 -1.691 -1.185 1.00 90.94 87 GLU A N 1
ATOM 639 C CA . GLU A 1 87 ? -1.652 -0.274 -1.361 1.00 90.94 87 GLU A CA 1
ATOM 640 C C . GLU A 1 87 ? -0.859 0.323 -2.525 1.00 90.94 87 GLU A C 1
ATOM 642 O O . GLU A 1 87 ? 0.367 0.180 -2.586 1.00 90.94 87 GLU A O 1
ATOM 647 N N . GLU A 1 88 ? -1.551 1.057 -3.397 1.00 89.25 88 GLU A N 1
ATOM 648 C CA . GLU A 1 88 ? -0.975 1.657 -4.602 1.00 89.25 88 GLU A CA 1
ATOM 649 C C . GLU A 1 88 ? 0.296 2.445 -4.281 1.00 89.25 88 GLU A C 1
ATOM 651 O O . GLU A 1 88 ? 1.346 2.194 -4.860 1.00 89.25 88 GLU A O 1
ATOM 656 N N . ALA A 1 89 ? 0.244 3.322 -3.273 1.00 88.94 89 ALA A N 1
ATOM 657 C CA . ALA A 1 89 ? 1.381 4.168 -2.912 1.00 88.94 89 ALA A CA 1
ATOM 658 C C . ALA A 1 89 ? 2.641 3.366 -2.534 1.00 88.94 89 ALA A C 1
ATOM 660 O O . ALA A 1 89 ? 3.768 3.761 -2.846 1.00 88.94 89 ALA A O 1
ATOM 661 N N . LEU A 1 90 ? 2.459 2.249 -1.821 1.00 90.19 90 LEU A N 1
ATOM 662 C CA . LEU A 1 90 ? 3.564 1.411 -1.353 1.00 90.19 90 LEU A CA 1
ATOM 663 C C . LEU A 1 90 ? 4.132 0.582 -2.502 1.00 90.19 90 LEU A C 1
ATOM 665 O O . LEU A 1 90 ? 5.352 0.516 -2.671 1.00 90.19 90 LEU A O 1
ATOM 669 N N . ARG A 1 91 ? 3.246 0.016 -3.321 1.00 91.38 91 ARG A N 1
ATOM 670 C CA . ARG A 1 91 ? 3.607 -0.722 -4.524 1.00 91.38 91 ARG A CA 1
ATOM 671 C C . ARG A 1 91 ? 4.361 0.143 -5.522 1.00 91.38 91 ARG A C 1
ATOM 673 O O . ARG A 1 91 ? 5.423 -0.266 -5.981 1.00 91.38 91 ARG A O 1
ATOM 680 N N . GLU A 1 92 ? 3.856 1.332 -5.819 1.00 90.25 92 GLU A N 1
ATOM 681 C CA . GLU A 1 92 ? 4.479 2.278 -6.744 1.00 90.25 92 GLU A CA 1
ATOM 682 C C . GLU A 1 92 ? 5.873 2.690 -6.266 1.00 90.25 92 GLU A C 1
ATOM 684 O O . GLU A 1 92 ? 6.834 2.662 -7.035 1.00 90.25 92 GLU A O 1
ATOM 689 N N . SER A 1 93 ? 6.030 2.950 -4.966 1.00 89.12 93 SER A N 1
ATOM 690 C CA . SER A 1 93 ? 7.337 3.259 -4.375 1.00 89.12 93 SER A CA 1
ATOM 691 C C . SER A 1 93 ? 8.357 2.137 -4.615 1.00 89.12 93 SER A C 1
ATOM 693 O O . SER A 1 93 ? 9.495 2.393 -5.011 1.00 89.12 93 SER A O 1
ATOM 695 N N . VAL A 1 94 ? 7.953 0.880 -4.411 1.00 92.00 94 VAL A N 1
ATOM 696 C CA . VAL A 1 94 ? 8.816 -0.286 -4.650 1.00 92.00 94 VAL A CA 1
ATOM 697 C C . VAL A 1 94 ? 9.072 -0.496 -6.144 1.00 92.00 94 VAL A C 1
ATOM 699 O O . VAL A 1 94 ? 10.208 -0.782 -6.527 1.00 92.00 94 VAL A O 1
ATOM 702 N N . ARG A 1 95 ? 8.059 -0.293 -6.993 1.00 92.69 95 ARG A N 1
ATOM 703 C CA . ARG A 1 95 ? 8.160 -0.388 -8.455 1.00 92.69 95 ARG A CA 1
ATOM 704 C C . ARG A 1 95 ? 9.213 0.564 -9.008 1.00 92.69 95 ARG A C 1
ATOM 706 O O . ARG A 1 95 ? 10.071 0.133 -9.774 1.00 92.69 95 ARG A O 1
ATOM 713 N N . TYR A 1 96 ? 9.185 1.833 -8.607 1.00 91.44 96 TYR A N 1
ATOM 714 C CA . TYR A 1 96 ? 10.142 2.829 -9.091 1.00 91.44 96 TYR A CA 1
ATOM 715 C C . TYR A 1 96 ? 11.580 2.536 -8.650 1.00 91.44 96 TYR A C 1
ATOM 717 O O . TYR A 1 96 ? 12.508 2.689 -9.446 1.00 91.44 96 TYR A O 1
ATOM 725 N N . LEU A 1 97 ? 11.776 2.061 -7.415 1.00 89.75 97 LEU A N 1
ATOM 726 C CA . LEU A 1 97 ? 13.094 1.627 -6.940 1.00 89.75 97 LEU A CA 1
ATOM 727 C C . LEU A 1 97 ? 13.600 0.403 -7.714 1.00 89.75 97 LEU A C 1
ATOM 729 O O . LEU A 1 97 ? 14.767 0.353 -8.104 1.00 89.75 97 LEU A O 1
ATOM 733 N N . ALA A 1 98 ? 12.721 -0.563 -7.980 1.00 91.88 98 ALA A N 1
ATOM 734 C CA . ALA A 1 98 ? 13.056 -1.748 -8.756 1.00 91.88 98 ALA A CA 1
ATOM 735 C C . ALA A 1 98 ? 13.410 -1.414 -10.209 1.00 91.88 98 ALA A C 1
ATOM 737 O O . ALA A 1 98 ? 14.400 -1.929 -10.728 1.00 91.88 98 ALA A O 1
ATOM 738 N N . LEU A 1 99 ? 12.643 -0.518 -10.837 1.00 91.31 99 LEU A N 1
ATOM 739 C CA . LEU A 1 99 ? 12.879 -0.043 -12.198 1.00 91.31 99 LEU A CA 1
ATOM 740 C C . LEU A 1 99 ? 14.269 0.589 -12.338 1.00 91.31 99 LEU A C 1
ATOM 742 O O . LEU A 1 99 ? 14.972 0.317 -13.305 1.00 91.31 99 LEU A O 1
ATOM 746 N N . LEU A 1 100 ? 14.704 1.377 -11.353 1.00 86.69 100 LEU A N 1
ATOM 747 C CA . LEU A 1 100 ? 16.052 1.944 -11.374 1.00 86.69 100 LEU A CA 1
ATOM 748 C C . LEU A 1 100 ? 17.140 0.879 -11.162 1.00 86.69 100 LEU A C 1
ATOM 750 O O . LEU A 1 100 ? 18.241 1.023 -11.678 1.00 86.69 100 LEU A O 1
ATOM 754 N N . SER A 1 101 ? 16.847 -0.183 -10.406 1.00 88.62 101 SER A N 1
ATOM 755 C CA . SER A 1 101 ? 17.824 -1.237 -10.104 1.00 88.62 101 SER A CA 1
ATOM 756 C C . SER A 1 101 ? 18.051 -2.242 -11.237 1.00 88.62 101 SER A C 1
ATOM 758 O O . SER A 1 101 ? 19.100 -2.881 -11.267 1.00 88.62 101 SER A O 1
ATOM 760 N N . VAL A 1 102 ? 17.074 -2.414 -12.137 1.00 88.94 102 VAL A N 1
ATOM 761 C CA . VAL A 1 102 ? 17.160 -3.391 -13.237 1.00 88.94 102 VAL A CA 1
ATOM 762 C C . VAL A 1 102 ? 17.862 -2.822 -14.470 1.00 88.94 102 VAL A C 1
ATOM 764 O O . VAL A 1 102 ? 18.454 -3.570 -15.245 1.00 88.94 102 VAL A O 1
ATOM 767 N N . GLU A 1 103 ? 17.810 -1.504 -14.645 1.00 87.62 103 GLU A N 1
ATOM 768 C CA . GLU A 1 103 ? 18.393 -0.816 -15.789 1.00 87.62 103 GLU A CA 1
ATOM 769 C C . GLU A 1 103 ? 19.892 -0.573 -15.585 1.00 87.62 103 GLU A C 1
ATOM 771 O O . GLU A 1 103 ? 20.337 -0.073 -14.551 1.00 87.62 103 GLU A O 1
ATOM 776 N N . THR A 1 104 ? 20.684 -0.903 -16.602 1.00 88.56 104 THR A N 1
ATOM 777 C CA . THR A 1 104 ? 22.128 -0.648 -16.628 1.00 88.56 104 THR A CA 1
ATOM 778 C C . THR A 1 104 ? 22.454 0.426 -17.654 1.00 88.56 104 THR A C 1
ATOM 780 O O . THR A 1 104 ? 21.835 0.477 -18.720 1.00 88.56 104 THR A O 1
ATOM 783 N N . PHE A 1 105 ? 23.454 1.253 -17.353 1.00 89.81 105 PHE A N 1
ATOM 784 C CA . PHE A 1 105 ? 23.882 2.356 -18.209 1.00 89.81 105 PHE A CA 1
ATOM 785 C C . PHE A 1 105 ? 25.398 2.365 -18.340 1.00 89.81 105 PHE A C 1
ATOM 787 O O . PHE A 1 105 ? 26.106 2.213 -17.341 1.00 89.81 105 PHE A O 1
ATOM 794 N N . ASP A 1 106 ? 25.878 2.580 -19.560 1.00 91.50 106 ASP A N 1
ATOM 795 C CA . ASP A 1 106 ? 27.289 2.826 -19.841 1.00 91.50 106 ASP A CA 1
ATOM 796 C C . ASP A 1 106 ? 27.530 4.324 -20.082 1.00 91.50 106 ASP A C 1
ATOM 798 O O . ASP A 1 106 ? 26.913 4.937 -20.954 1.00 91.50 106 ASP A O 1
ATOM 802 N N . ALA A 1 107 ? 28.430 4.921 -19.298 1.00 87.44 107 ALA A N 1
ATOM 803 C CA . ALA A 1 107 ? 28.765 6.341 -19.393 1.00 87.44 107 ALA A CA 1
ATOM 804 C C . ALA A 1 107 ? 29.503 6.695 -20.695 1.00 87.44 107 ALA A C 1
ATOM 806 O O . ALA A 1 107 ? 29.466 7.849 -21.119 1.00 87.44 107 ALA A O 1
ATOM 807 N N . ASP A 1 108 ? 30.138 5.717 -21.345 1.00 91.69 108 ASP A N 1
ATOM 808 C CA . ASP A 1 108 ? 30.832 5.920 -22.617 1.00 91.69 108 ASP A CA 1
ATOM 809 C C . ASP A 1 108 ? 29.864 5.888 -23.822 1.00 91.69 108 ASP A C 1
ATOM 811 O O . ASP A 1 108 ? 30.247 6.195 -24.956 1.00 91.69 108 ASP A O 1
ATOM 815 N N . VAL A 1 109 ? 28.584 5.558 -23.594 1.00 89.75 109 VAL A N 1
ATOM 816 C CA . VAL A 1 109 ? 27.547 5.436 -24.626 1.00 89.75 109 VAL A CA 1
ATOM 817 C C . VAL A 1 109 ? 26.560 6.609 -24.545 1.00 89.75 109 VAL A C 1
ATOM 819 O O . VAL A 1 109 ? 25.685 6.672 -23.686 1.00 89.75 109 VAL A O 1
ATOM 822 N N . ALA A 1 110 ? 26.627 7.532 -25.510 1.00 85.50 110 ALA A N 1
ATOM 823 C CA . ALA A 1 110 ? 25.803 8.753 -25.517 1.00 85.50 110 ALA A CA 1
ATOM 824 C C . ALA A 1 110 ? 24.273 8.510 -25.519 1.00 85.50 110 ALA A C 1
ATOM 826 O O . ALA A 1 110 ? 23.507 9.351 -25.046 1.00 85.50 110 ALA A O 1
ATOM 827 N N . THR A 1 111 ? 23.798 7.383 -26.062 1.00 86.56 111 THR A N 1
ATOM 828 C CA . THR A 1 111 ? 22.371 7.009 -25.999 1.00 86.56 111 THR A CA 1
ATOM 829 C C . THR A 1 111 ? 21.949 6.566 -24.600 1.00 86.56 111 THR A C 1
ATOM 831 O O . THR A 1 111 ? 20.813 6.819 -24.202 1.00 86.56 111 THR A O 1
ATOM 834 N N . ASP A 1 112 ? 22.857 5.955 -23.837 1.00 88.31 112 ASP A N 1
ATOM 835 C CA . ASP A 1 112 ? 22.597 5.497 -22.472 1.00 88.31 112 ASP A CA 1
ATOM 836 C C . ASP A 1 112 ? 22.524 6.674 -21.503 1.00 88.31 112 ASP A C 1
ATOM 838 O O . ASP A 1 112 ? 21.633 6.697 -20.657 1.00 88.31 112 ASP A O 1
ATOM 842 N N . GLU A 1 113 ? 23.364 7.699 -21.684 1.00 88.00 113 GLU A N 1
ATOM 843 C CA . GLU A 1 113 ? 23.277 8.954 -20.923 1.00 88.00 113 GLU A CA 1
ATOM 844 C C . GLU A 1 113 ? 21.873 9.573 -21.032 1.00 88.00 113 GLU A C 1
ATOM 846 O O . GLU A 1 113 ? 21.239 9.926 -20.035 1.00 88.00 113 GLU A O 1
ATOM 851 N N . LYS A 1 114 ? 21.330 9.655 -22.248 1.00 88.56 114 LYS A N 1
ATOM 852 C CA . LYS A 1 114 ? 19.994 10.218 -22.470 1.00 88.56 114 LYS A CA 1
ATOM 853 C C . LYS A 1 114 ? 18.866 9.297 -22.013 1.00 88.56 114 LYS A C 1
ATOM 855 O O . LYS A 1 114 ? 17.872 9.800 -21.484 1.00 88.56 114 LYS A O 1
ATOM 860 N N . ARG A 1 115 ? 19.004 7.973 -22.177 1.00 89.75 115 ARG A N 1
ATOM 861 C CA . ARG A 1 115 ? 18.053 6.994 -21.618 1.00 89.75 115 ARG A CA 1
ATOM 862 C C . ARG A 1 115 ? 17.995 7.127 -20.098 1.00 89.75 115 ARG A C 1
ATOM 864 O O . ARG A 1 115 ? 16.901 7.175 -19.544 1.00 89.75 115 ARG A O 1
ATOM 871 N N . TYR A 1 116 ? 19.146 7.277 -19.443 1.00 90.62 116 TYR A N 1
ATOM 872 C CA . TYR A 1 116 ? 19.245 7.510 -18.004 1.00 90.62 116 TYR A CA 1
ATOM 873 C C . TYR A 1 116 ? 18.530 8.795 -17.580 1.00 90.62 116 TYR A C 1
ATOM 875 O O . TYR A 1 116 ? 17.742 8.766 -16.635 1.00 90.62 116 TYR A O 1
ATOM 883 N N . VAL A 1 117 ? 18.752 9.913 -18.282 1.00 90.50 117 VAL A N 1
ATOM 884 C CA . VAL A 1 117 ? 18.070 11.185 -17.984 1.00 90.50 117 VAL A CA 1
ATOM 885 C C . VAL A 1 117 ? 16.553 11.049 -18.147 1.00 90.50 117 VAL A C 1
ATOM 887 O O . VAL A 1 117 ? 15.812 11.446 -17.246 1.00 90.50 117 VAL A O 1
ATOM 890 N N . SER A 1 118 ? 16.082 10.450 -19.248 1.00 91.00 118 SER A N 1
ATOM 891 C CA . SER A 1 118 ? 14.645 10.238 -19.480 1.00 91.00 118 SER A CA 1
ATOM 892 C C . SER A 1 118 ? 14.027 9.336 -18.407 1.00 91.00 118 SER A C 1
ATOM 894 O O . SER A 1 118 ? 13.012 9.697 -17.805 1.00 91.00 118 SER A O 1
ATOM 896 N N . LEU A 1 119 ? 14.664 8.202 -18.098 1.00 91.12 119 LEU A N 1
ATOM 897 C CA . LEU A 1 119 ? 14.193 7.285 -17.064 1.00 91.12 119 LEU A CA 1
ATOM 898 C C . LEU A 1 119 ? 14.163 7.959 -15.692 1.00 91.12 119 LEU A C 1
ATOM 900 O O . LEU A 1 119 ? 13.144 7.904 -15.010 1.00 91.12 119 LEU A O 1
ATOM 904 N N . SER A 1 120 ? 15.243 8.642 -15.310 1.00 90.50 120 SER A N 1
ATOM 905 C CA . SER A 1 120 ? 15.343 9.347 -14.029 1.00 90.50 120 SER A CA 1
ATOM 906 C C . SER A 1 120 ? 14.248 10.397 -13.881 1.00 90.50 120 SER A C 1
ATOM 908 O O . SER A 1 120 ? 13.661 10.527 -12.811 1.00 90.50 120 SER A O 1
ATOM 910 N N . GLN A 1 121 ? 13.920 11.119 -14.956 1.00 91.00 121 GLN A N 1
ATOM 911 C CA . GLN A 1 121 ? 12.850 12.110 -14.939 1.00 91.00 121 GLN A CA 1
ATOM 912 C C . GLN A 1 121 ? 11.465 11.462 -14.815 1.00 91.00 121 GLN A C 1
ATOM 914 O O . GLN A 1 121 ? 10.637 11.947 -14.045 1.00 91.00 121 GLN A O 1
ATOM 919 N N . LYS A 1 122 ? 11.210 10.342 -15.506 1.00 89.75 122 LYS A N 1
ATOM 920 C CA . LYS A 1 122 ? 9.957 9.578 -15.359 1.00 89.75 122 LYS A CA 1
ATOM 921 C C . LYS A 1 122 ? 9.814 8.993 -13.950 1.00 89.75 122 LYS A C 1
ATOM 923 O O . LYS A 1 122 ? 8.747 9.119 -13.361 1.00 89.75 122 LYS A O 1
ATOM 928 N N . VAL A 1 123 ? 10.885 8.428 -13.391 1.00 90.06 123 VAL A N 1
ATOM 929 C CA . VAL A 1 123 ? 10.930 7.906 -12.015 1.00 90.06 123 VAL A CA 1
ATOM 930 C C . VAL A 1 123 ? 10.706 9.024 -10.997 1.00 90.06 123 VAL A C 1
ATOM 932 O O . VAL A 1 123 ? 9.869 8.883 -10.113 1.00 90.06 123 VAL A O 1
ATOM 935 N N . ALA A 1 124 ? 11.390 10.162 -11.134 1.00 88.69 124 ALA A N 1
ATOM 936 C CA . ALA A 1 124 ? 11.220 11.299 -10.230 1.00 88.69 124 ALA A CA 1
ATOM 937 C C . ALA A 1 124 ? 9.790 11.859 -10.267 1.00 88.69 124 ALA A C 1
ATOM 939 O O . ALA A 1 124 ? 9.209 12.146 -9.218 1.00 88.69 124 ALA A O 1
ATOM 940 N N . ASN A 1 125 ? 9.204 11.973 -11.462 1.00 87.00 125 ASN A N 1
ATOM 941 C CA . ASN A 1 125 ? 7.811 12.385 -11.622 1.00 87.00 125 ASN A CA 1
ATOM 942 C C . ASN A 1 125 ? 6.851 11.364 -11.005 1.00 87.00 125 ASN A C 1
ATOM 944 O O . ASN A 1 125 ? 5.881 11.756 -10.373 1.00 87.00 125 ASN A O 1
ATOM 948 N N . GLY A 1 126 ? 7.139 10.076 -11.165 1.00 82.38 126 GLY A N 1
ATOM 949 C CA . GLY A 1 126 ? 6.310 8.993 -10.664 1.00 82.38 126 GLY A CA 1
ATOM 950 C C . GLY A 1 126 ? 6.345 8.793 -9.146 1.00 82.38 126 GLY A C 1
ATOM 951 O O . GLY A 1 126 ? 5.327 8.473 -8.549 1.00 82.38 126 GLY A O 1
ATOM 952 N N . ILE A 1 127 ? 7.497 9.014 -8.505 1.00 82.19 127 ILE A N 1
ATOM 953 C CA . ILE A 1 127 ? 7.626 8.991 -7.035 1.00 82.19 127 ILE A CA 1
ATOM 954 C C . ILE A 1 127 ? 6.956 10.220 -6.410 1.00 82.19 127 ILE A C 1
ATOM 956 O O . ILE A 1 127 ? 6.473 10.174 -5.278 1.00 82.19 127 ILE A O 1
ATOM 960 N N . SER A 1 128 ? 6.955 11.344 -7.126 1.00 80.94 128 SER A N 1
ATOM 961 C CA . SER A 1 128 ? 6.304 12.562 -6.657 1.00 80.94 128 SER A CA 1
ATOM 962 C C . SER A 1 128 ? 4.793 12.356 -6.625 1.00 80.94 128 SER A C 1
ATOM 964 O O . SER A 1 128 ? 4.214 11.956 -7.628 1.00 80.94 128 SER A O 1
ATOM 966 N N . ALA A 1 129 ? 4.151 12.673 -5.496 1.00 69.75 129 ALA A N 1
ATOM 967 C CA . ALA A 1 129 ? 2.704 12.543 -5.342 1.00 69.75 129 ALA A CA 1
ATOM 968 C C . ALA A 1 129 ? 1.960 13.287 -6.467 1.00 69.75 129 ALA A C 1
ATOM 970 O O . ALA A 1 129 ? 1.964 14.522 -6.512 1.00 69.75 129 ALA A O 1
ATOM 971 N N . GLN A 1 130 ? 1.328 12.537 -7.372 1.00 76.00 130 GLN A N 1
ATOM 972 C CA . GLN A 1 130 ? 0.552 13.110 -8.464 1.00 76.00 130 GLN A CA 1
ATOM 973 C C . GLN A 1 130 ? -0.894 13.386 -8.028 1.00 76.00 130 GLN A C 1
ATOM 975 O O . GLN A 1 130 ? -1.466 12.647 -7.219 1.00 76.00 130 GLN A O 1
ATOM 980 N N . PRO A 1 131 ? -1.534 14.444 -8.560 1.00 74.50 131 PRO A N 1
ATOM 981 C CA . PRO A 1 131 ? -2.943 14.702 -8.303 1.00 74.50 131 PRO A CA 1
ATOM 982 C C . PRO A 1 131 ? -3.820 13.513 -8.719 1.00 74.50 131 PRO A C 1
ATOM 984 O O . PRO A 1 131 ? -3.812 13.106 -9.876 1.00 74.50 131 PRO A O 1
ATOM 987 N N . GLY A 1 132 ? -4.621 13.001 -7.784 1.00 78.31 132 GLY A N 1
ATOM 988 C CA . GLY A 1 132 ? -5.532 11.877 -8.029 1.00 78.31 132 GLY A CA 1
ATOM 989 C C . GLY A 1 132 ? -4.935 10.496 -7.752 1.00 78.31 132 GLY A C 1
ATOM 990 O O . GLY A 1 132 ? -5.684 9.523 -7.748 1.00 78.31 132 GLY A O 1
ATOM 991 N N . GLU A 1 133 ? -3.638 10.411 -7.453 1.00 82.81 133 GLU A N 1
ATOM 992 C CA . GLU A 1 133 ? -2.994 9.176 -7.014 1.00 82.81 133 GLU A CA 1
ATOM 993 C C . GLU A 1 133 ? -2.934 9.090 -5.488 1.00 82.81 133 GLU A C 1
ATOM 995 O O . GLU A 1 133 ? -2.921 10.087 -4.758 1.00 82.81 133 GLU A O 1
ATOM 1000 N N . GLN A 1 134 ? -2.919 7.859 -4.991 1.00 83.00 134 GLN A N 1
ATOM 1001 C CA . GLN A 1 134 ? -2.742 7.589 -3.577 1.00 83.00 134 GLN A CA 1
ATOM 1002 C C . GLN A 1 134 ? -1.259 7.776 -3.218 1.00 83.00 134 GLN A C 1
ATOM 1004 O O . GLN A 1 134 ? -0.405 7.084 -3.759 1.00 83.00 134 GLN A O 1
ATOM 1009 N N . SER A 1 135 ? -0.946 8.678 -2.283 1.00 88.56 135 SER A N 1
ATOM 1010 C CA . SER A 1 135 ? 0.421 8.868 -1.762 1.00 88.56 135 SER A CA 1
ATOM 1011 C C . SER A 1 135 ? 0.578 8.281 -0.360 1.00 88.56 135 SER A C 1
ATOM 1013 O O . SER A 1 135 ? -0.414 8.127 0.358 1.00 88.56 135 SER A O 1
ATOM 1015 N N . VAL A 1 136 ? 1.811 8.015 0.080 1.00 87.69 136 VAL A N 1
ATOM 1016 C CA . VAL A 1 136 ? 2.092 7.493 1.431 1.00 87.69 136 VAL A CA 1
ATOM 1017 C C . VAL A 1 136 ? 1.609 8.463 2.515 1.00 87.69 136 VAL A C 1
ATOM 1019 O O . VAL A 1 136 ? 1.014 8.045 3.508 1.00 87.69 136 VAL A O 1
ATOM 1022 N N . GLU A 1 137 ? 1.776 9.764 2.301 1.00 88.25 137 GLU A N 1
ATOM 1023 C CA . GLU A 1 137 ? 1.292 10.820 3.194 1.00 88.25 137 GLU A CA 1
ATOM 1024 C C . GLU A 1 137 ? -0.236 10.815 3.271 1.00 88.25 137 GLU A C 1
ATOM 1026 O O . GLU A 1 137 ? -0.808 10.981 4.349 1.00 88.25 137 GLU A O 1
ATOM 1031 N N . SER A 1 138 ? -0.914 10.569 2.144 1.00 88.81 138 SER A N 1
ATOM 1032 C CA . SER A 1 138 ? -2.370 10.428 2.127 1.00 88.81 138 SER A CA 1
ATOM 1033 C C . SER A 1 138 ? -2.826 9.217 2.950 1.00 88.81 138 SER A C 1
ATOM 1035 O O . SER A 1 138 ? -3.849 9.299 3.631 1.00 88.81 138 SER A O 1
ATOM 1037 N N . LEU A 1 139 ? -2.056 8.120 2.960 1.00 89.06 139 LEU A N 1
ATOM 1038 C CA . LEU A 1 139 ? -2.339 6.946 3.792 1.00 89.06 139 LEU A CA 1
ATOM 1039 C C . LEU A 1 139 ? -2.170 7.257 5.271 1.00 89.06 139 LEU A C 1
ATOM 1041 O O . LEU A 1 139 ? -3.049 6.945 6.073 1.00 89.06 139 LEU A O 1
ATOM 1045 N N . GLN A 1 140 ? -1.059 7.901 5.624 1.00 89.94 140 GLN A N 1
ATOM 1046 C CA . GLN A 1 140 ? -0.785 8.327 6.993 1.00 89.94 140 GLN A CA 1
ATOM 1047 C C . GLN A 1 140 ? -1.865 9.289 7.495 1.00 89.94 140 GLN A C 1
ATOM 1049 O O . GLN A 1 140 ? -2.373 9.118 8.600 1.00 89.94 140 GLN A O 1
ATOM 1054 N N . SER A 1 141 ? -2.274 10.253 6.669 1.00 91.19 141 SER A N 1
ATOM 1055 C CA . SER A 1 141 ? -3.337 11.204 6.999 1.00 91.19 141 SER A CA 1
ATOM 1056 C C . SER A 1 141 ? -4.684 10.510 7.217 1.00 91.19 141 SER A C 1
ATOM 1058 O O . SER A 1 141 ? -5.359 10.772 8.213 1.00 91.19 141 SER A O 1
ATOM 1060 N N . GLN A 1 142 ? -5.058 9.569 6.344 1.00 89.38 142 GLN A N 1
ATOM 1061 C CA . GLN A 1 142 ? -6.292 8.791 6.489 1.00 89.38 142 GLN A CA 1
ATOM 1062 C C . GLN A 1 142 ? -6.294 7.931 7.758 1.00 89.38 142 GLN A C 1
ATOM 1064 O O . GLN A 1 142 ? -7.308 7.874 8.458 1.00 89.38 142 GLN A O 1
ATOM 1069 N N . LEU A 1 143 ? -5.172 7.280 8.077 1.00 90.88 143 LEU A N 1
ATOM 1070 C CA . LEU A 1 143 ? -5.023 6.508 9.311 1.00 90.88 143 LEU A CA 1
ATOM 1071 C C . LEU A 1 143 ? -5.080 7.414 10.547 1.00 90.88 143 LEU A C 1
ATOM 1073 O O . LEU A 1 143 ? -5.818 7.106 11.479 1.00 90.88 143 LEU A O 1
ATOM 1077 N N . GLY A 1 144 ? -4.401 8.562 10.525 1.00 92.44 144 GLY A N 1
ATOM 1078 C CA . GLY A 1 144 ? -4.443 9.542 11.613 1.00 92.44 144 GLY A CA 1
ATOM 1079 C C . GLY A 1 144 ? -5.839 10.132 11.834 1.00 92.44 144 GLY A C 1
ATOM 1080 O O . GLY A 1 144 ? -6.283 10.287 12.971 1.00 92.44 144 GLY A O 1
ATOM 1081 N N . TYR A 1 145 ? -6.594 10.395 10.764 1.00 91.31 145 TYR A N 1
ATOM 1082 C CA . TYR A 1 145 ? -7.993 10.821 10.870 1.00 91.31 145 TYR A CA 1
ATOM 1083 C C . TYR A 1 145 ? -8.876 9.743 11.518 1.00 91.31 145 TYR A C 1
ATOM 1085 O O . TYR A 1 145 ? -9.708 10.042 12.384 1.00 91.31 145 TYR A O 1
ATOM 1093 N N . LYS A 1 146 ? -8.684 8.475 11.130 1.00 90.44 146 LYS A N 1
ATOM 1094 C CA . LYS A 1 146 ? -9.385 7.338 11.743 1.00 90.44 146 LYS A CA 1
ATOM 1095 C C . LYS A 1 146 ? -9.013 7.198 13.220 1.00 90.44 146 LYS A C 1
ATOM 1097 O O . LYS A 1 146 ? -9.909 7.018 14.038 1.00 90.44 146 LYS A O 1
ATOM 1102 N N . GLU A 1 147 ? -7.741 7.355 13.578 1.00 91.38 147 GLU A N 1
ATOM 1103 C CA . GLU A 1 147 ? -7.275 7.359 14.970 1.00 91.38 147 GLU A CA 1
ATOM 1104 C C . GLU A 1 147 ? -7.928 8.481 15.792 1.00 91.38 147 GLU A C 1
ATOM 1106 O O . GLU A 1 147 ? -8.482 8.225 16.862 1.00 91.38 147 GLU A O 1
ATOM 1111 N N . GLY A 1 148 ? -7.957 9.712 15.273 1.00 92.12 148 GLY A N 1
ATOM 1112 C CA . GLY A 1 148 ? -8.632 10.834 15.932 1.00 92.12 148 GLY A CA 1
ATOM 1113 C C . GLY A 1 148 ? -10.129 10.580 16.145 1.00 92.12 148 GLY A C 1
ATOM 1114 O O . GLY A 1 148 ? -10.666 10.836 17.224 1.00 92.12 148 GLY A O 1
ATOM 1115 N N . THR A 1 149 ? -10.794 9.997 15.146 1.00 90.56 149 THR A N 1
ATOM 1116 C CA . THR A 1 149 ? -12.208 9.603 15.241 1.00 90.56 149 THR A CA 1
ATOM 1117 C C . THR A 1 149 ? -12.421 8.532 16.315 1.00 90.56 149 THR A C 1
ATOM 1119 O O . THR A 1 149 ? -13.346 8.637 17.122 1.00 90.56 149 THR A O 1
ATOM 1122 N N . LEU A 1 150 ? -11.549 7.522 16.369 1.00 91.31 150 LEU A N 1
ATOM 1123 C CA . LEU A 1 150 ? -11.584 6.469 17.387 1.00 91.31 150 LEU A CA 1
ATOM 1124 C C . LEU A 1 150 ? -11.407 7.033 18.798 1.00 91.31 150 LEU A C 1
ATOM 1126 O O . LEU A 1 150 ? -12.142 6.639 19.705 1.00 91.31 150 LEU A O 1
ATOM 1130 N N . ASN A 1 151 ? -10.485 7.979 18.981 1.00 93.50 151 ASN A N 1
ATOM 1131 C CA . ASN A 1 151 ? -10.268 8.639 20.267 1.00 93.50 151 ASN A CA 1
ATOM 1132 C C . ASN A 1 151 ? -11.508 9.422 20.719 1.00 93.50 151 ASN A C 1
ATOM 1134 O O . ASN A 1 151 ? -11.940 9.267 21.860 1.00 93.50 151 ASN A O 1
ATOM 1138 N N . SER A 1 152 ? -12.155 10.161 19.815 1.00 92.69 152 SER A N 1
ATOM 1139 C CA . SER A 1 152 ? -13.402 10.872 20.129 1.00 92.69 152 SER A CA 1
ATOM 1140 C C . SER A 1 152 ? -14.542 9.921 20.528 1.00 92.69 152 SER A C 1
ATOM 1142 O O . SER A 1 152 ? -15.263 10.167 21.499 1.00 92.69 152 SER A O 1
ATOM 1144 N N . ILE A 1 153 ? -14.691 8.790 19.829 1.00 91.94 153 ILE A N 1
ATOM 1145 C CA . ILE A 1 153 ? -15.693 7.768 20.175 1.00 91.94 153 ILE A CA 1
ATOM 1146 C C . ILE A 1 153 ? -15.390 7.155 21.543 1.00 91.94 153 ILE A C 1
ATOM 1148 O O . ILE A 1 153 ? -16.297 6.993 22.362 1.00 91.94 153 ILE A O 1
ATOM 1152 N N . LYS A 1 154 ? -14.117 6.850 21.814 1.00 93.44 154 LYS A N 1
ATOM 1153 C CA . LYS A 1 154 ? -13.668 6.325 23.104 1.00 93.44 154 LYS A CA 1
ATOM 1154 C C . LYS A 1 154 ? -14.015 7.283 24.242 1.00 93.44 154 LYS A C 1
ATOM 1156 O O . LYS A 1 154 ? -14.590 6.842 25.231 1.00 93.44 154 LYS A O 1
ATOM 1161 N N . GLU A 1 155 ? -13.730 8.575 24.095 1.00 95.56 155 GLU A N 1
ATOM 1162 C CA . GLU A 1 155 ? -14.086 9.598 25.088 1.00 95.56 155 GLU A CA 1
ATOM 1163 C C . GLU A 1 155 ? -15.597 9.646 25.345 1.00 95.56 155 GLU A C 1
ATOM 1165 O O . GLU A 1 155 ? -16.030 9.615 26.498 1.00 95.56 155 GLU A O 1
ATOM 1170 N N . ARG A 1 156 ? -16.415 9.628 24.284 1.00 93.62 156 ARG A N 1
ATOM 1171 C CA . ARG A 1 156 ? -17.881 9.587 24.403 1.00 93.62 156 ARG A CA 1
ATOM 1172 C C . ARG A 1 156 ? -18.370 8.342 25.147 1.00 93.62 156 ARG A C 1
ATOM 1174 O O . ARG A 1 156 ? -19.303 8.427 25.949 1.00 93.62 156 ARG A O 1
ATOM 1181 N N . HIS A 1 157 ? -17.769 7.184 24.883 1.00 94.56 157 HIS A N 1
ATOM 1182 C CA . HIS A 1 157 ? -18.117 5.932 25.556 1.00 94.56 157 HIS A CA 1
ATOM 1183 C C . HIS A 1 157 ? -17.730 5.952 27.033 1.00 94.56 157 HIS A C 1
ATOM 1185 O O . HIS A 1 157 ? -18.536 5.533 27.863 1.00 94.56 157 HIS A O 1
ATOM 1191 N N . THR A 1 158 ? -16.557 6.492 27.369 1.00 96.31 158 THR A N 1
ATOM 1192 C CA . THR A 1 158 ? -16.132 6.689 28.760 1.00 96.31 158 THR A CA 1
ATOM 1193 C C . THR A 1 158 ? -17.118 7.582 29.511 1.00 96.31 158 THR A C 1
ATOM 1195 O O . THR A 1 158 ? -17.641 7.164 30.539 1.00 96.31 158 THR A O 1
ATOM 1198 N N . GLN A 1 159 ? -17.479 8.744 28.956 1.00 95.31 159 GLN A N 1
ATOM 1199 C CA . GLN A 1 159 ? -18.460 9.651 29.574 1.00 95.31 159 GLN A CA 1
ATOM 1200 C C . GLN A 1 159 ? -19.836 8.991 29.749 1.00 95.31 159 GLN A C 1
ATOM 1202 O O . GLN A 1 159 ? -20.494 9.152 30.776 1.00 95.31 159 GLN A O 1
ATOM 1207 N N . SER A 1 160 ? -20.276 8.211 28.757 1.00 93.12 160 SER A N 1
ATOM 1208 C CA . SER A 1 160 ? -21.547 7.480 28.834 1.00 93.12 160 SER A CA 1
ATOM 1209 C C . SER A 1 160 ? -21.523 6.409 29.929 1.00 93.12 160 SER A C 1
ATOM 1211 O O . SER A 1 160 ? -22.517 6.220 30.629 1.00 93.12 160 SER A O 1
ATOM 1213 N N . ALA A 1 161 ? -20.392 5.718 30.096 1.00 94.12 161 ALA A N 1
ATOM 1214 C CA . ALA A 1 161 ? -20.203 4.733 31.153 1.00 94.12 161 ALA A CA 1
ATOM 1215 C C . ALA A 1 161 ? -20.183 5.388 32.542 1.00 94.12 161 ALA A C 1
ATOM 1217 O O . ALA A 1 161 ? -20.856 4.898 33.445 1.00 94.12 161 ALA A O 1
ATOM 1218 N N . GLU A 1 162 ? -19.484 6.514 32.703 1.00 93.88 162 GLU A N 1
ATOM 1219 C CA . GLU A 1 162 ? -19.460 7.296 33.948 1.00 93.88 162 GLU A CA 1
ATOM 1220 C C . GLU A 1 162 ? -20.862 7.784 34.334 1.00 93.88 162 GLU A C 1
ATOM 1222 O O . GLU A 1 162 ? -21.287 7.639 35.481 1.00 93.88 162 GLU A O 1
ATOM 1227 N N . PHE A 1 163 ? -21.629 8.290 33.366 1.00 92.94 163 PHE A N 1
ATOM 1228 C CA . PHE A 1 163 ? -23.013 8.704 33.588 1.00 92.94 163 PHE A CA 1
ATOM 1229 C C . PHE A 1 163 ? -23.911 7.534 34.017 1.00 92.94 163 PHE A C 1
ATOM 1231 O O . PHE A 1 163 ? -24.678 7.657 34.974 1.00 92.94 163 PHE A O 1
ATOM 1238 N N . ALA A 1 164 ? -23.794 6.381 33.350 1.00 93.50 164 ALA A N 1
ATOM 1239 C CA . ALA A 1 164 ? -24.539 5.180 33.715 1.00 93.50 164 ALA A CA 1
ATOM 1240 C C . ALA A 1 164 ? -24.162 4.667 35.118 1.00 93.50 164 ALA A C 1
ATOM 1242 O O . ALA A 1 164 ? -25.044 4.262 35.874 1.00 93.50 164 ALA A O 1
ATOM 1243 N N . GLN A 1 165 ? -22.881 4.731 35.497 1.00 90.69 165 GLN A N 1
ATOM 1244 C CA . GLN A 1 165 ? -22.417 4.394 36.846 1.00 90.69 165 GLN A CA 1
ATOM 1245 C C . GLN A 1 165 ? -22.975 5.354 37.900 1.00 90.69 165 GLN A C 1
ATOM 1247 O O . GLN A 1 165 ? -23.415 4.903 38.952 1.00 90.69 165 GLN A O 1
ATOM 1252 N N . ALA A 1 166 ? -23.019 6.658 37.618 1.00 88.50 166 ALA A N 1
ATOM 1253 C CA . ALA A 1 166 ? -23.617 7.636 38.524 1.00 88.50 166 ALA A CA 1
ATOM 1254 C C . ALA A 1 166 ? -25.125 7.395 38.712 1.00 88.50 166 ALA A C 1
ATOM 1256 O O . ALA A 1 166 ? -25.631 7.458 39.831 1.00 88.50 166 ALA A O 1
ATOM 1257 N N . MET A 1 167 ? -25.853 7.073 37.637 1.00 87.94 167 MET A N 1
ATOM 1258 C CA . MET A 1 167 ? -27.262 6.672 37.727 1.00 87.94 167 MET A CA 1
ATOM 1259 C C . MET A 1 167 ? -27.446 5.398 38.551 1.00 87.94 167 MET A C 1
ATOM 1261 O O . MET A 1 167 ? -28.336 5.357 39.398 1.00 87.94 167 MET A O 1
ATOM 1265 N N . LEU A 1 168 ? -26.602 4.386 38.335 1.00 87.44 168 LEU A N 1
ATOM 1266 C CA . LEU A 1 168 ? -26.637 3.148 39.108 1.00 87.44 168 LEU A CA 1
ATOM 1267 C C . LEU A 1 168 ? -26.376 3.421 40.590 1.00 87.44 168 LEU A C 1
ATOM 1269 O O . LEU A 1 168 ? -27.169 2.997 41.419 1.00 87.44 168 LEU A O 1
ATOM 1273 N N . ALA A 1 169 ? -25.338 4.192 40.918 1.00 84.81 169 ALA A N 1
ATOM 1274 C CA . ALA A 1 169 ? -25.025 4.566 42.291 1.00 84.81 169 ALA A CA 1
ATOM 1275 C C . ALA A 1 169 ? -26.192 5.306 42.961 1.00 84.81 169 ALA A C 1
ATOM 1277 O O . ALA A 1 169 ? -26.511 5.011 44.104 1.00 84.81 169 ALA A O 1
ATOM 1278 N N . ASN A 1 170 ? -26.885 6.204 42.253 1.00 81.19 170 ASN A N 1
ATOM 1279 C CA . ASN A 1 170 ? -28.077 6.876 42.785 1.00 81.19 170 ASN A CA 1
ATOM 1280 C C . ASN A 1 170 ? -29.248 5.915 43.063 1.00 81.19 170 ASN A C 1
ATOM 1282 O O . ASN A 1 170 ? -30.039 6.171 43.967 1.00 81.19 170 ASN A O 1
ATOM 1286 N N . VAL A 1 171 ? -29.384 4.829 42.294 1.00 78.69 171 VAL A N 1
ATOM 1287 C CA . VAL A 1 171 ? -30.430 3.812 42.504 1.00 78.69 171 VAL A CA 1
ATOM 1288 C C . VAL A 1 171 ? -30.030 2.806 43.589 1.00 78.69 171 VAL A C 1
ATOM 1290 O O . VAL A 1 171 ? -30.859 2.443 44.418 1.00 78.69 171 VAL A O 1
ATOM 1293 N N . GLU A 1 172 ? -28.777 2.351 43.601 1.00 73.06 172 GLU A N 1
ATOM 1294 C CA . GLU A 1 172 ? -28.254 1.396 44.587 1.00 73.06 172 GLU A CA 1
ATOM 1295 C C . GLU A 1 172 ? -28.088 2.028 45.973 1.00 73.06 172 GLU A C 1
ATOM 1297 O O . GLU A 1 172 ? -28.348 1.374 46.981 1.00 73.06 172 GLU A O 1
ATOM 1302 N N . LEU A 1 173 ? -27.727 3.312 46.038 1.00 61.53 173 LEU A N 1
ATOM 1303 C CA . LEU A 1 173 ? -27.684 4.107 47.268 1.00 61.53 173 LEU A CA 1
ATOM 1304 C C . LEU A 1 173 ? -29.050 4.727 47.600 1.00 61.53 173 LEU A C 1
ATOM 1306 O O . LEU A 1 173 ? -29.098 5.810 48.185 1.00 61.53 173 LEU A O 1
ATOM 1310 N N . ALA A 1 174 ? -30.156 4.072 47.224 1.00 61.22 174 ALA A N 1
ATOM 1311 C CA . ALA A 1 174 ? -31.490 4.479 47.651 1.00 61.22 174 ALA A CA 1
ATOM 1312 C C . ALA A 1 174 ? -31.485 4.746 49.165 1.00 61.22 174 ALA A C 1
ATOM 1314 O O . ALA A 1 174 ? -31.027 3.910 49.949 1.00 61.22 174 ALA A O 1
ATOM 1315 N N . ASP A 1 175 ? -31.949 5.936 49.552 1.00 64.31 175 ASP A N 1
ATOM 1316 C CA . ASP A 1 175 ? -31.820 6.465 50.907 1.00 64.31 175 ASP A CA 1
ATOM 1317 C C . ASP A 1 175 ? -32.328 5.437 51.928 1.00 64.31 175 ASP A C 1
ATOM 1319 O O . ASP A 1 175 ? -33.509 5.071 51.950 1.00 64.31 175 ASP A O 1
ATOM 1323 N N . THR A 1 176 ? -31.431 4.947 52.787 1.00 63.25 176 THR A N 1
ATOM 1324 C CA . THR A 1 176 ? -31.777 4.004 53.855 1.00 63.25 176 THR A CA 1
ATOM 1325 C C . THR A 1 176 ? -32.823 4.588 54.798 1.00 63.25 176 THR A C 1
ATOM 1327 O O . THR A 1 176 ? -33.582 3.822 55.391 1.00 63.25 176 THR A O 1
ATOM 1330 N N . ASN A 1 177 ? -32.937 5.918 54.890 1.00 64.81 177 ASN A N 1
ATOM 1331 C CA . ASN A 1 177 ? -34.033 6.574 55.594 1.00 64.81 177 ASN A CA 1
ATOM 1332 C C . ASN A 1 177 ? -35.364 6.393 54.861 1.00 64.81 177 ASN A C 1
ATOM 1334 O O . ASN A 1 177 ? -36.362 6.092 55.508 1.00 64.81 177 ASN A O 1
ATOM 1338 N N . GLU A 1 178 ? -35.411 6.508 53.532 1.00 69.44 178 GLU A N 1
ATOM 1339 C CA . GLU A 1 178 ? -36.641 6.281 52.765 1.00 69.44 178 GLU A CA 1
ATOM 1340 C C . GLU A 1 178 ? -37.070 4.808 52.821 1.00 69.44 178 GLU A C 1
ATOM 1342 O O . GLU A 1 178 ? -38.243 4.507 53.062 1.00 69.44 178 GLU A O 1
ATOM 1347 N N . ILE A 1 179 ? -36.122 3.876 52.681 1.00 73.00 179 ILE A N 1
ATOM 1348 C CA . ILE A 1 179 ? -36.386 2.440 52.853 1.00 73.00 179 ILE A CA 1
ATOM 1349 C C . ILE A 1 179 ? -36.826 2.150 54.293 1.00 73.00 179 ILE A C 1
ATOM 1351 O O . ILE A 1 179 ? -37.790 1.412 54.501 1.00 73.00 179 ILE A O 1
ATOM 1355 N N . GLY A 1 180 ? -36.182 2.768 55.284 1.00 71.88 180 GLY A N 1
ATOM 1356 C CA . GLY A 1 180 ? -36.529 2.653 56.698 1.00 71.88 180 GLY A CA 1
ATOM 1357 C C . GLY A 1 180 ? -37.937 3.164 57.002 1.00 71.88 180 GLY A C 1
ATOM 1358 O O . GLY A 1 180 ? -38.702 2.478 57.676 1.00 71.88 180 GLY A O 1
ATOM 1359 N N . VAL A 1 181 ? -38.328 4.313 56.447 1.00 81.50 181 VAL A N 1
ATOM 1360 C CA . VAL A 1 181 ? -39.679 4.878 56.582 1.00 81.50 181 VAL A CA 1
ATOM 1361 C C . VAL A 1 181 ? -40.718 3.984 55.905 1.00 81.50 181 VAL A C 1
ATOM 1363 O O . VAL A 1 181 ? -41.757 3.702 56.502 1.00 81.50 181 VAL A O 1
ATOM 1366 N N . ARG A 1 182 ? -40.445 3.478 54.695 1.00 75.00 182 ARG A N 1
ATOM 1367 C CA . ARG A 1 182 ? -41.348 2.547 53.997 1.00 75.00 182 ARG A CA 1
ATOM 1368 C C . ARG A 1 182 ? -41.494 1.220 54.750 1.00 75.00 182 ARG A C 1
ATOM 1370 O O . ARG A 1 182 ? -42.604 0.696 54.845 1.00 75.00 182 ARG A O 1
ATOM 1377 N N . LEU A 1 183 ? -40.412 0.703 55.331 1.00 83.12 183 LEU A N 1
ATOM 1378 C CA . LEU A 1 183 ? -40.425 -0.516 56.141 1.00 83.12 183 LEU A CA 1
ATOM 1379 C C . LEU A 1 183 ? -41.189 -0.315 57.457 1.00 83.12 183 LEU A C 1
ATOM 1381 O O . LEU A 1 183 ? -42.024 -1.145 57.810 1.00 83.12 183 LEU A O 1
ATOM 1385 N N . LEU A 1 184 ? -40.961 0.804 58.150 1.00 85.31 184 LEU A N 1
ATOM 1386 C CA . LEU A 1 184 ? -41.687 1.174 59.368 1.00 85.31 184 LEU A CA 1
ATOM 1387 C C . LEU A 1 184 ? -43.188 1.344 59.090 1.00 85.31 184 LEU A C 1
ATOM 1389 O O . LEU A 1 184 ? -44.033 0.881 59.860 1.00 85.31 184 LEU A O 1
ATOM 1393 N N . HIS A 1 185 ? -43.532 1.969 57.964 1.00 87.00 185 HIS A N 1
ATOM 1394 C CA . HIS A 1 185 ? -44.913 2.118 57.525 1.00 87.00 185 HIS A CA 1
ATOM 1395 C C . HIS A 1 185 ? -45.566 0.756 57.256 1.00 87.00 185 HIS A C 1
ATOM 1397 O O . HIS A 1 185 ? -46.659 0.490 57.755 1.00 87.00 185 HIS A O 1
ATOM 1403 N N . LEU A 1 186 ? -44.875 -0.147 56.553 1.00 84.69 186 LEU A N 1
ATOM 1404 C CA . LEU A 1 186 ? -45.345 -1.515 56.331 1.00 84.69 186 LEU A CA 1
ATOM 1405 C C . LEU A 1 186 ? -45.525 -2.281 57.650 1.00 84.69 186 LEU A C 1
ATOM 1407 O O . LEU A 1 186 ? -46.524 -2.974 57.826 1.00 84.69 186 LEU A O 1
ATOM 1411 N N . GLN A 1 187 ? -44.600 -2.129 58.599 1.00 84.25 187 GLN A N 1
ATOM 1412 C CA . GLN A 1 187 ? -44.694 -2.751 59.919 1.00 84.25 187 GLN A CA 1
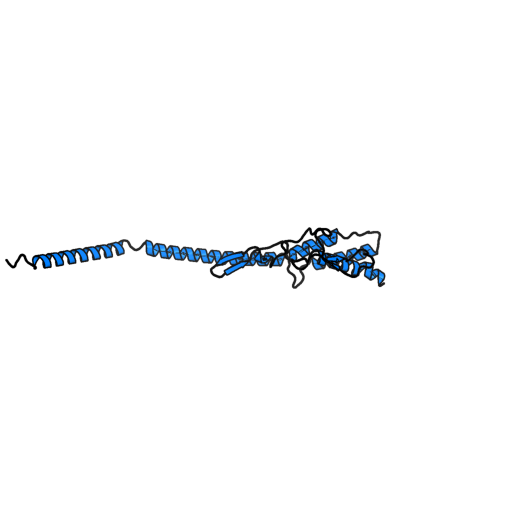ATOM 1413 C C . GLN A 1 187 ? -45.905 -2.229 60.703 1.00 84.25 187 GLN A C 1
ATOM 1415 O O . GLN A 1 187 ? -46.632 -3.018 61.303 1.00 84.25 187 GLN A O 1
ATOM 1420 N N . THR A 1 188 ? -46.172 -0.923 60.625 1.00 89.06 188 THR A N 1
ATOM 1421 C CA . THR A 1 188 ? -47.363 -0.292 61.214 1.00 89.06 188 THR A CA 1
ATOM 1422 C C . THR A 1 188 ? -48.648 -0.831 60.587 1.00 89.06 188 THR A C 1
ATOM 1424 O O . THR A 1 188 ? -49.589 -1.173 61.301 1.00 89.06 188 THR A O 1
ATOM 1427 N N . LEU A 1 189 ? -48.690 -0.963 59.257 1.00 84.25 189 LEU A N 1
ATOM 1428 C CA . LEU A 1 189 ? -49.841 -1.526 58.548 1.00 84.25 189 LEU A CA 1
ATOM 1429 C C . LEU A 1 189 ? -50.079 -2.995 58.910 1.00 84.25 189 LEU A C 1
ATOM 1431 O O . LEU A 1 189 ? -51.223 -3.393 59.121 1.00 84.25 189 LEU A O 1
ATOM 1435 N N . LEU A 1 190 ? -49.015 -3.794 59.020 1.00 85.88 190 LEU A N 1
ATOM 1436 C CA . LEU A 1 190 ? -49.111 -5.186 59.453 1.00 85.88 190 LEU A CA 1
ATOM 1437 C C . LEU A 1 190 ? -49.601 -5.280 60.900 1.00 85.88 190 LEU A C 1
ATOM 1439 O O . LEU A 1 190 ? -50.522 -6.037 61.178 1.00 85.88 190 LEU A O 1
ATOM 1443 N N . GLN A 1 191 ? -49.056 -4.487 61.824 1.00 82.75 191 GLN A N 1
ATOM 1444 C CA . GLN A 1 191 ? -49.537 -4.449 63.210 1.00 82.75 191 GLN A CA 1
ATOM 1445 C C . GLN A 1 191 ? -51.012 -4.039 63.293 1.00 82.75 191 GLN A C 1
ATOM 1447 O O . GLN A 1 191 ? -51.783 -4.671 64.013 1.00 82.75 191 GLN A O 1
ATOM 1452 N N . ALA A 1 192 ? -51.427 -3.034 62.520 1.00 83.62 192 ALA A N 1
ATOM 1453 C CA . ALA A 1 192 ? -52.819 -2.607 62.451 1.00 83.62 192 ALA A CA 1
ATOM 1454 C C . ALA A 1 192 ? -53.734 -3.699 61.872 1.00 83.62 192 ALA A C 1
ATOM 1456 O O . ALA A 1 192 ? -54.824 -3.921 62.404 1.00 83.62 192 ALA A O 1
ATOM 1457 N N . SER A 1 193 ? -53.307 -4.421 60.828 1.00 79.56 193 SER A N 1
ATOM 1458 C CA . SER A 1 193 ? -54.092 -5.522 60.255 1.00 79.56 193 SER A CA 1
ATOM 1459 C C . SER A 1 193 ? -54.188 -6.711 61.214 1.00 79.56 193 SER A C 1
ATOM 1461 O O . SER A 1 193 ? -55.275 -7.270 61.369 1.00 79.56 193 SER A O 1
ATOM 1463 N N . TYR A 1 194 ? -53.112 -7.046 61.934 1.00 81.50 194 TYR A N 1
ATOM 1464 C CA . TYR A 1 194 ? -53.121 -8.076 62.974 1.00 81.50 194 TYR A CA 1
ATOM 1465 C C . TYR A 1 194 ? -54.012 -7.689 64.150 1.00 81.50 194 TYR A C 1
ATOM 1467 O O . TYR A 1 194 ? -54.812 -8.512 64.586 1.00 81.50 194 TYR A O 1
ATOM 1475 N N . GLN A 1 195 ? -53.950 -6.443 64.624 1.00 81.12 195 GLN A N 1
ATOM 1476 C CA . GLN A 1 195 ? -54.826 -5.965 65.694 1.00 81.12 195 GLN A CA 1
ATOM 1477 C C . GLN A 1 195 ? -56.293 -5.962 65.255 1.00 81.12 195 GLN A C 1
ATOM 1479 O O . GLN A 1 195 ? -57.169 -6.370 66.013 1.00 81.12 195 GLN A O 1
ATOM 1484 N N . THR A 1 196 ? -56.572 -5.550 64.018 1.00 78.38 196 THR A N 1
ATOM 1485 C CA . THR A 1 196 ? -57.931 -5.560 63.458 1.00 78.38 196 THR A CA 1
ATOM 1486 C C . THR A 1 196 ? -58.448 -6.987 63.305 1.00 78.38 196 THR A C 1
ATOM 1488 O O . THR A 1 196 ? -59.582 -7.269 63.679 1.00 78.38 196 THR A O 1
ATOM 1491 N N . THR A 1 197 ? -57.609 -7.911 62.835 1.00 77.81 197 THR A N 1
ATOM 1492 C CA . THR A 1 197 ? -57.947 -9.337 62.720 1.00 77.81 197 THR A CA 1
ATOM 1493 C C . THR A 1 197 ? -58.139 -9.976 64.096 1.00 77.81 197 THR A C 1
ATOM 1495 O O . THR A 1 197 ? -59.066 -10.757 64.274 1.00 77.81 197 THR A O 1
ATOM 1498 N N . ALA A 1 198 ? -57.325 -9.618 65.093 1.00 74.94 198 ALA A N 1
ATOM 1499 C CA . ALA A 1 198 ? -57.471 -10.081 66.471 1.00 74.94 198 ALA A CA 1
ATOM 1500 C C . ALA A 1 198 ? -58.753 -9.544 67.122 1.00 74.94 198 ALA A C 1
ATOM 1502 O O . ALA A 1 198 ? -59.472 -10.310 67.752 1.00 74.94 198 ALA A O 1
ATOM 1503 N N . ASN A 1 199 ? -59.091 -8.269 66.911 1.00 74.56 199 ASN A N 1
ATOM 1504 C CA . ASN A 1 199 ? -60.352 -7.685 67.371 1.00 74.56 199 ASN A CA 1
ATOM 1505 C C . ASN A 1 199 ? -61.556 -8.332 66.663 1.00 74.56 199 ASN A C 1
ATOM 1507 O O . ASN A 1 199 ? -62.534 -8.670 67.318 1.00 74.56 199 ASN A O 1
ATOM 1511 N N . LEU A 1 200 ? -61.483 -8.570 65.348 1.00 68.56 200 LEU A N 1
ATOM 1512 C CA . LEU A 1 200 ? -62.514 -9.304 64.599 1.00 68.56 200 LEU A CA 1
ATOM 1513 C C . LEU A 1 200 ? -62.643 -10.763 65.063 1.00 68.56 200 LEU A C 1
ATOM 1515 O O . LEU A 1 200 ? -63.754 -11.274 65.141 1.00 68.56 200 LEU A O 1
ATOM 1519 N N . SER A 1 201 ? -61.531 -11.417 65.408 1.00 65.56 201 SER A N 1
ATOM 1520 C CA . SER A 1 201 ? -61.499 -12.770 65.977 1.00 65.56 201 SER A CA 1
ATOM 1521 C C . SER A 1 201 ? -62.088 -12.811 67.394 1.00 65.56 201 SER A C 1
ATOM 1523 O O . SER A 1 201 ? -62.844 -13.715 67.718 1.00 65.56 201 SER A O 1
ATOM 1525 N N . GLN A 1 202 ? -61.842 -11.794 68.226 1.00 61.78 202 GLN A N 1
ATOM 1526 C CA . GLN A 1 202 ? -62.461 -11.662 69.553 1.00 61.78 202 GLN A CA 1
ATOM 1527 C C . GLN A 1 202 ? -63.954 -11.300 69.486 1.00 61.78 202 GLN A C 1
ATOM 1529 O O . GLN A 1 202 ? -64.720 -11.674 70.374 1.00 61.78 202 GLN A O 1
ATOM 1534 N N . LEU A 1 203 ? -64.379 -10.592 68.436 1.00 59.56 203 LEU A N 1
ATOM 1535 C CA . LEU A 1 203 ? -65.787 -10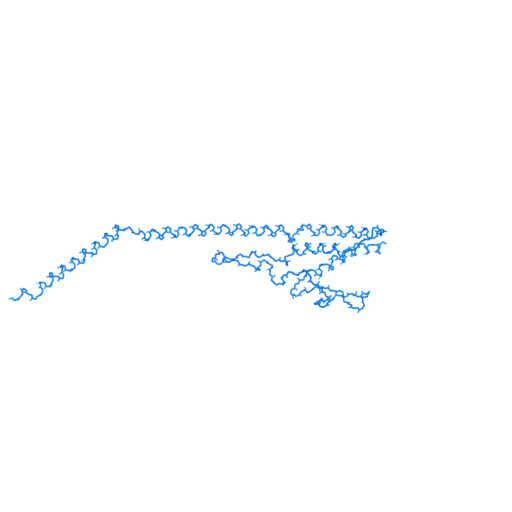.292 68.165 1.00 59.56 203 LEU A CA 1
ATOM 1536 C C . LEU A 1 203 ? -66.539 -11.472 67.529 1.00 59.56 203 LEU A C 1
ATOM 1538 O O . LEU A 1 203 ? -67.768 -11.469 67.545 1.00 59.56 203 LEU A O 1
ATOM 1542 N N . ASN A 1 204 ? -65.842 -12.485 67.001 1.00 58.09 204 ASN A N 1
ATOM 1543 C CA . ASN A 1 204 ? -66.463 -13.657 66.395 1.00 58.09 204 ASN A CA 1
ATOM 1544 C C . ASN A 1 204 ? -66.251 -14.902 67.276 1.00 58.09 204 ASN A C 1
ATOM 1546 O O . ASN A 1 204 ? -65.166 -15.464 67.361 1.00 58.09 204 ASN A O 1
ATOM 1550 N N . LEU A 1 205 ? -67.349 -15.346 67.889 1.00 51.81 205 LEU A N 1
ATOM 1551 C CA . LEU A 1 205 ? -67.590 -16.662 68.500 1.00 51.81 205 LEU A CA 1
ATOM 1552 C C . LEU A 1 205 ? -67.335 -16.881 70.008 1.00 51.81 205 LEU A C 1
ATOM 1554 O O . LEU A 1 205 ? -67.939 -17.806 70.538 1.00 51.81 205 LEU A O 1
ATOM 1558 N N . ALA A 1 206 ? -66.567 -16.066 70.743 1.00 56.06 206 ALA A N 1
ATOM 1559 C CA . ALA A 1 206 ? -66.346 -16.314 72.190 1.00 56.06 206 ALA A CA 1
ATOM 1560 C C . ALA A 1 206 ? -67.100 -15.380 73.162 1.00 56.06 206 ALA A C 1
ATOM 1562 O O . ALA A 1 206 ? -67.087 -15.634 74.359 1.00 56.06 206 ALA A O 1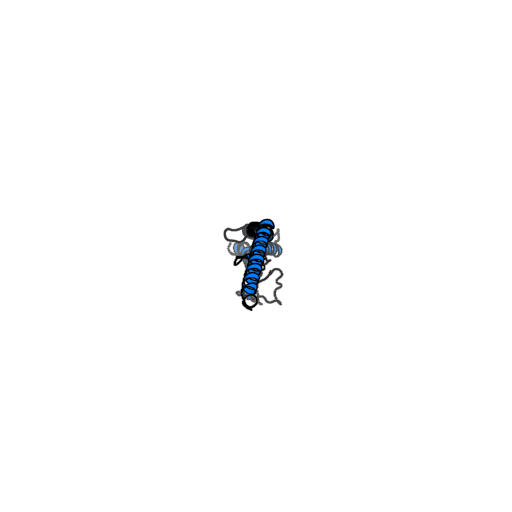
ATOM 1563 N N . ASN A 1 207 ? -67.759 -14.323 72.674 1.00 51.22 207 ASN A N 1
ATOM 1564 C CA . ASN A 1 207 ? -68.537 -13.381 73.504 1.00 51.22 207 ASN A CA 1
ATOM 1565 C C . ASN A 1 207 ? -70.065 -13.535 73.341 1.00 51.22 207 ASN A C 1
ATOM 1567 O O . ASN A 1 207 ? -70.822 -12.668 73.771 1.00 51.22 207 ASN A O 1
ATOM 1571 N N . PHE A 1 208 ? -70.523 -14.603 72.674 1.00 52.50 208 PHE A N 1
ATOM 1572 C CA . PHE A 1 208 ? -71.953 -14.897 72.485 1.00 52.50 208 PHE A CA 1
ATOM 1573 C C . PHE A 1 208 ? -72.406 -16.211 73.153 1.00 52.50 208 PHE A C 1
ATOM 1575 O O . PHE A 1 208 ? -73.513 -16.684 72.909 1.00 52.50 208 PHE A O 1
ATOM 1582 N N . LEU A 1 209 ? -71.568 -16.792 74.011 1.00 45.72 209 LEU A N 1
ATOM 1583 C CA . LEU A 1 209 ? -71.945 -17.818 74.987 1.00 45.72 209 LEU A CA 1
ATOM 1584 C C . LEU A 1 209 ? -71.511 -17.342 76.373 1.00 45.72 209 LEU A C 1
ATOM 1586 O O . LEU A 1 209 ? -72.210 -17.701 77.343 1.00 45.72 209 LEU A O 1
#

Secondary structure (DSSP, 8-state):
-HHHHIIIIIHHHHHHHHHHHHHS-BTTBPPEEE--SSTTS---EEE--TTT---------SS-GGGGSEEEEETTEEEE----TTSHHHHHHHHHHHHHHH----TT-HHHHHHHHHHHHHHHHHHS--TTS--HHHHHHHHHHHHHHHHHHHHHHHHHHHHHHHHHHHHHT--HHHHHHHHHHHHHHHHHHHHHHHHHHHHSSSS--